Protein AF-0000000078786406 (afdb_homodimer)

Organism: NCBI:txid997887

Secondary structure (DSSP, 8-state):
-EEEETTTTEEEEEETTEEEEE-HHHHHHHHHHHHH--HHHHHHHTTTSSSS--EEEEPPGGGEEEEE-HHHHHHHHHHHHHHHHHHHHHHTT--GGGGGS--/-EEEETTTTEEEEEETTEEEEE-HHHHHHHHHHHHH--HHHHHHHTTTSSSS--EEEE--GGGEEEEE-HHHHHHHHHHHHHHHHHHHHHHTT--GGGGSS--

Nearest PDB structures (foldseek):
  8dys-assembly1_A  TM=6.331E-01  e=1.964E+00  Homo sapiens
  3wj9-assembly2_B  TM=6.730E-01  e=3.087E+00  Schizosaccharomyces pombe 972h-
  3wj9-assembly2_B  TM=6.731E-01  e=3.502E+00  Schizosaccharomyces pombe 972h-
  8dys-assembly1_A  TM=6.333E-01  e=3.283E+00  Homo sapiens
  3wj9-assembly1_A  TM=6.395E-01  e=9.857E+00  Schizosaccharomyces pombe 972h-

pLDDT: mean 79.13, std 21.22, range [23.31, 95.94]

Foldseek 3Di:
DWDADPVVQWIWDDDVQKIFIDHPVRVVVVVCVVVPDDLVVQCVVQVVPPDPDRDDDDDDPPTMDGHDDPVVVVVVVCVVVVVVVVVVVVVPVPPPPCVVDDD/DWDADPVVQWIWDDDDQKIFIDHPVRVVVVVCVVVPDDLVVQCVVQVVPPDPDRDDDDDDPPTMDGHDDPVVVVVVVCVVVVVVVVVVVVVPVPPPPCVVDDD

Sequence (206 aa):
MISYCDHCKVYHLEFGNLFFRFTEDGFLHFRNYVVGINGTEAARMNHGLMSNRKIFLRLSSENVYFCLTNAELQELKTLVLLQTDEEMLQDFGLTFLQDLSLNMISYCDHCKVYHLEFGNLFFRFTEDGFLHFRNYVVGINGTEAARMNHGLMSNRKIFLRLSSENVYFCLTNAELQELKTLVLLQTDEEMLQDFGLTFLQDLSLN

Radius of gyration: 19.84 Å; Cα contacts (8 Å, |Δi|>4): 251; chains: 2; bounding box: 43×61×50 Å

Solvent-accessible surface area (backbone atoms only — not comparable to full-atom values): 11394 Å² total; per-residue (Å²): 90,78,47,72,37,79,89,74,57,32,36,39,38,43,56,91,50,35,37,34,54,22,43,68,70,51,42,53,53,50,40,53,51,58,61,64,56,56,50,68,61,38,29,60,76,35,59,82,50,86,57,80,49,32,30,74,39,78,45,73,23,93,34,35,29,43,38,27,35,62,70,53,46,51,52,50,42,50,55,59,48,46,59,53,39,43,60,44,29,71,71,42,80,77,68,62,82,64,64,84,47,94,116,90,75,46,74,39,80,88,76,57,32,35,38,39,43,56,91,48,34,37,34,53,22,43,66,68,50,42,52,52,50,40,53,52,56,63,63,55,57,51,67,61,37,29,60,78,34,61,81,50,85,57,82,48,33,30,78,37,78,44,72,26,94,34,36,29,43,39,28,35,63,69,52,47,51,52,50,42,52,56,59,49,48,57,52,38,43,60,45,27,70,71,41,80,75,69,60,79,65,67,82,52,90,119

Structure (mmCIF, N/CA/C/O backbone):
data_AF-0000000078786406-model_v1
#
loop_
_entity.id
_entity.type
_entity.pdbx_description
1 polymer 'Uncharacterized protein'
#
loop_
_atom_site.group_PDB
_atom_site.id
_atom_site.type_symbol
_atom_site.label_atom_id
_atom_site.label_alt_id
_atom_site.label_comp_id
_atom_site.label_asym_id
_atom_site.label_entity_id
_atom_site.label_seq_id
_atom_site.pdbx_PDB_ins_code
_atom_site.Cartn_x
_atom_site.Cartn_y
_atom_site.Cartn_z
_atom_site.occupancy
_atom_site.B_iso_or_equiv
_atom_site.auth_seq_id
_atom_site.auth_comp_id
_atom_site.auth_asym_id
_atom_site.auth_atom_id
_atom_site.pdbx_PDB_model_num
ATOM 1 N N . MET A 1 1 ? 0.311 8.695 10.297 1 85 1 MET A N 1
ATOM 2 C CA . MET A 1 1 ? 0.755 10.055 10.578 1 85 1 MET A CA 1
ATOM 3 C C . MET A 1 1 ? 0.511 10.969 9.383 1 85 1 MET A C 1
ATOM 5 O O . MET A 1 1 ? 0.591 10.531 8.234 1 85 1 MET A O 1
ATOM 9 N N . ILE A 1 2 ? 0.136 12.195 9.672 1 88.25 2 ILE A N 1
ATOM 10 C CA . ILE A 1 2 ? -0.091 13.188 8.625 1 88.25 2 ILE A CA 1
ATOM 11 C C . ILE A 1 2 ? 0.724 14.445 8.914 1 88.25 2 ILE A C 1
ATOM 13 O O . ILE A 1 2 ? 0.825 14.875 10.062 1 88.25 2 ILE A O 1
ATOM 17 N N . SER A 1 3 ? 1.386 14.875 7.848 1 86.31 3 SER A N 1
ATOM 18 C CA . SER A 1 3 ? 2.092 16.141 7.98 1 86.31 3 SER A CA 1
ATOM 19 C C . SER A 1 3 ? 1.953 16.984 6.719 1 86.31 3 SER A C 1
ATOM 21 O O . SER A 1 3 ? 1.656 16.469 5.645 1 86.31 3 SER A O 1
ATOM 23 N N . TYR A 1 4 ? 2.049 18.328 6.902 1 87.69 4 TYR A N 1
ATOM 24 C CA . TYR A 1 4 ? 1.985 19.25 5.777 1 87.69 4 TYR A CA 1
ATOM 25 C C . TYR A 1 4 ? 3.299 20.016 5.625 1 87.69 4 TYR A C 1
ATOM 27 O O . TYR A 1 4 ? 3.865 20.5 6.609 1 87.69 4 TYR A O 1
ATOM 35 N N . CYS A 1 5 ? 3.793 19.969 4.43 1 88.81 5 CYS A N 1
ATOM 36 C CA . CYS A 1 5 ? 4.973 20.75 4.102 1 88.81 5 CYS A CA 1
ATOM 37 C C . CYS A 1 5 ? 4.578 22.109 3.516 1 88.81 5 CYS A C 1
ATOM 39 O O . CYS A 1 5 ? 4.141 22.188 2.365 1 88.81 5 CYS A O 1
ATOM 41 N N . ASP A 1 6 ? 4.816 23.125 4.316 1 86.56 6 ASP A N 1
ATOM 42 C CA . ASP A 1 6 ? 4.355 24.453 3.959 1 86.56 6 ASP A CA 1
ATOM 43 C C . ASP A 1 6 ? 5.113 24.984 2.744 1 86.56 6 ASP A C 1
ATOM 45 O O . ASP A 1 6 ? 4.539 25.688 1.907 1 86.56 6 ASP A O 1
ATOM 49 N N . HIS A 1 7 ? 6.316 24.703 2.705 1 88.5 7 HIS A N 1
ATOM 50 C CA . HIS A 1 7 ? 7.113 25.188 1.585 1 88.5 7 HIS A CA 1
ATOM 51 C C . HIS A 1 7 ? 6.848 24.359 0.323 1 88.5 7 HIS A C 1
ATOM 53 O O . HIS A 1 7 ? 6.773 24.922 -0.775 1 88.5 7 HIS A O 1
ATOM 59 N N . CYS A 1 8 ? 6.543 23.172 0.388 1 86.5 8 CYS A N 1
ATOM 60 C CA . CYS A 1 8 ? 6.297 22.266 -0.734 1 86.5 8 CYS A CA 1
ATOM 61 C C . CYS A 1 8 ? 4.82 22.266 -1.109 1 86.5 8 CYS A C 1
ATOM 63 O O . CYS A 1 8 ? 4.457 21.859 -2.217 1 86.5 8 CYS A O 1
ATOM 65 N N . LYS A 1 9 ? 3.961 22.719 -0.191 1 90.75 9 LYS A N 1
ATOM 66 C CA . LYS A 1 9 ? 2.512 22.719 -0.368 1 90.75 9 LYS A CA 1
ATOM 67 C C . LYS A 1 9 ? 1.991 21.312 -0.648 1 90.75 9 LYS A C 1
ATOM 69 O O . LYS A 1 9 ? 1.184 21.109 -1.559 1 90.75 9 LYS A O 1
ATOM 74 N N . VAL A 1 10 ? 2.559 20.312 0.134 1 90.12 10 VAL A N 1
ATOM 75 C CA . VAL A 1 10 ? 2.197 18.922 -0.042 1 90.12 10 VAL A CA 1
ATOM 76 C C . VAL A 1 10 ? 1.851 18.297 1.311 1 90.12 10 VAL A C 1
ATOM 78 O O . VAL A 1 10 ? 2.514 18.578 2.314 1 90.12 10 VAL A O 1
ATOM 81 N N . TYR A 1 11 ? 0.784 17.484 1.323 1 89.88 11 TYR A N 1
ATOM 82 C CA . TYR A 1 11 ? 0.46 16.625 2.465 1 89.88 11 TYR A CA 1
ATOM 83 C C . TYR A 1 11 ? 1.188 15.297 2.375 1 89.88 11 TYR A C 1
ATOM 85 O O . TYR A 1 11 ? 1.22 14.664 1.313 1 89.88 11 TYR A O 1
ATOM 93 N N . HIS A 1 12 ? 1.808 14.953 3.508 1 88.81 12 HIS A N 1
ATOM 94 C CA . HIS A 1 12 ? 2.404 13.625 3.654 1 88.81 12 HIS A CA 1
ATOM 95 C C . HIS A 1 12 ? 1.564 12.742 4.57 1 88.81 12 HIS A C 1
ATOM 97 O O . HIS A 1 12 ? 1.3 13.102 5.719 1 88.81 12 HIS A O 1
ATOM 103 N N . LEU A 1 13 ? 1.07 11.719 4.059 1 90.62 13 LEU A N 1
ATOM 104 C CA . LEU A 1 13 ? 0.303 10.758 4.844 1 90.62 13 LEU A CA 1
ATOM 105 C C . LEU A 1 13 ? 1.018 9.406 4.898 1 90.62 13 LEU A C 1
ATOM 107 O O . LEU A 1 13 ? 1.365 8.844 3.861 1 90.62 13 LEU A O 1
ATOM 111 N N . GLU A 1 14 ? 1.295 8.945 6.094 1 89.56 14 GLU A N 1
ATOM 112 C CA . GLU A 1 14 ? 1.873 7.625 6.309 1 89.56 14 GLU A CA 1
ATOM 113 C C . GLU A 1 14 ? 0.887 6.699 7.02 1 89.56 14 GLU A C 1
ATOM 115 O O . GLU A 1 14 ? 0.341 7.051 8.062 1 89.56 14 GLU A O 1
ATOM 120 N N . PHE A 1 15 ? 0.604 5.609 6.391 1 91.31 15 PHE A N 1
ATOM 121 C CA . PHE A 1 15 ? -0.286 4.613 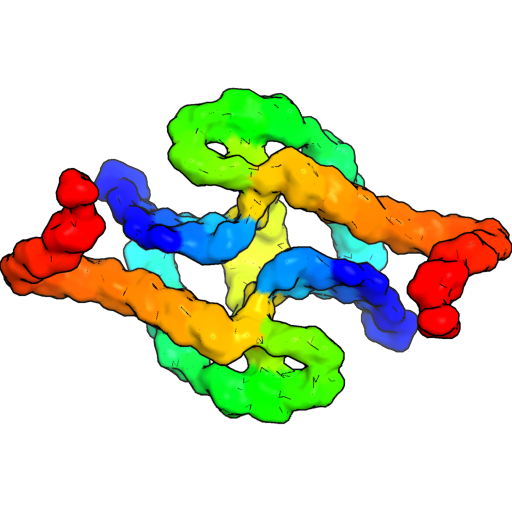6.977 1 91.31 15 PHE A CA 1
ATOM 122 C C . PHE A 1 15 ? 0.185 3.203 6.641 1 91.31 15 PHE A C 1
ATOM 124 O O . PHE A 1 15 ? 0.16 2.793 5.477 1 91.31 15 PHE A O 1
ATOM 131 N N . GLY A 1 16 ? 0.622 2.465 7.637 1 88.94 16 GLY A N 1
ATOM 132 C CA . GLY A 1 16 ? 1.243 1.179 7.367 1 88.94 16 GLY A CA 1
ATOM 133 C C . GLY A 1 16 ? 2.494 1.286 6.516 1 88.94 16 GLY A C 1
ATOM 134 O O . GLY A 1 16 ? 3.408 2.047 6.836 1 88.94 16 GLY A O 1
ATOM 135 N N . ASN A 1 17 ? 2.539 0.54 5.441 1 90.06 17 ASN A N 1
ATOM 136 C CA . ASN A 1 17 ? 3.693 0.586 4.551 1 90.06 17 ASN A CA 1
ATOM 137 C C . ASN A 1 17 ? 3.451 1.515 3.365 1 90.06 17 ASN A C 1
ATOM 139 O O . ASN A 1 17 ? 4.18 1.464 2.371 1 90.06 17 ASN A O 1
ATOM 143 N N . LEU A 1 18 ? 2.486 2.338 3.576 1 90.94 18 LEU A N 1
ATOM 144 C CA . LEU A 1 18 ? 2.158 3.238 2.475 1 90.94 18 LEU A CA 1
ATOM 145 C C . LEU A 1 18 ? 2.479 4.684 2.842 1 90.94 18 LEU A C 1
ATOM 147 O O . LEU A 1 18 ? 2.217 5.113 3.967 1 90.94 18 LEU A O 1
ATOM 151 N N . PHE A 1 19 ? 3.098 5.332 1.907 1 90.94 19 PHE A N 1
ATOM 152 C CA . PHE A 1 19 ? 3.398 6.758 1.996 1 90.94 19 PHE A CA 1
ATOM 153 C C . PHE A 1 19 ? 2.766 7.516 0.836 1 90.94 19 PHE A C 1
ATOM 155 O O . PHE A 1 19 ? 2.996 7.188 -0.329 1 90.94 19 PHE A O 1
ATOM 162 N N . PHE A 1 20 ? 1.9 8.5 1.207 1 90.44 20 PHE A N 1
ATOM 163 C CA . PHE A 1 20 ? 1.19 9.289 0.205 1 90.44 20 PHE A CA 1
ATOM 164 C C . PHE A 1 20 ? 1.676 10.734 0.207 1 90.44 20 PHE A C 1
ATOM 166 O O . PHE A 1 20 ? 1.905 11.312 1.269 1 90.44 20 PHE A O 1
ATOM 173 N N . ARG A 1 21 ? 1.772 11.242 -0.96 1 90.5 21 ARG A N 1
ATOM 174 C CA . ARG A 1 21 ? 1.975 12.672 -1.165 1 90.5 21 ARG A CA 1
ATOM 175 C C . ARG A 1 21 ? 0.818 13.281 -1.95 1 90.5 21 ARG A C 1
ATOM 177 O O . ARG A 1 21 ? 0.52 12.844 -3.064 1 90.5 21 ARG A O 1
ATOM 184 N N . PHE A 1 22 ? 0.213 14.273 -1.308 1 90.5 22 PHE A N 1
ATOM 185 C CA . PHE A 1 22 ? -0.948 14.898 -1.933 1 90.5 22 PHE A CA 1
ATOM 186 C C . PHE A 1 22 ? -0.768 16.406 -2.031 1 90.5 22 PHE A C 1
ATOM 188 O O . PHE A 1 22 ? -0.233 17.031 -1.115 1 90.5 22 PHE A O 1
ATOM 195 N N . THR A 1 23 ? -1.28 16.844 -3.105 1 90.69 23 THR A N 1
ATOM 196 C CA . THR A 1 23 ? -1.657 18.25 -3.043 1 90.69 23 THR A CA 1
ATOM 197 C C . THR A 1 23 ? -2.828 18.453 -2.084 1 90.69 23 THR A C 1
ATOM 199 O O . THR A 1 23 ? -3.43 17.484 -1.615 1 90.69 23 THR A O 1
ATOM 202 N N . GLU A 1 24 ? -3.055 19.734 -1.811 1 88.81 24 GLU A N 1
ATOM 203 C CA . GLU A 1 24 ? -4.184 20.031 -0.93 1 88.81 24 GLU A CA 1
ATOM 204 C C . GLU A 1 24 ? -5.484 19.469 -1.494 1 88.81 24 GLU A C 1
ATOM 206 O O . GLU A 1 24 ? -6.242 18.797 -0.78 1 88.81 24 GLU A O 1
ATOM 211 N N . ASP A 1 25 ? -5.68 19.703 -2.791 1 91.25 25 ASP A N 1
ATOM 212 C CA . ASP A 1 25 ? -6.883 19.188 -3.447 1 91.25 25 ASP A CA 1
ATOM 213 C C . ASP A 1 25 ? -6.91 17.672 -3.445 1 91.25 25 ASP A C 1
ATOM 215 O O . ASP A 1 25 ? -7.953 17.062 -3.189 1 91.25 25 ASP A O 1
ATOM 219 N N . GLY A 1 26 ? -5.805 17.078 -3.67 1 89.38 26 GLY A N 1
ATOM 220 C CA . GLY A 1 26 ? -5.707 15.617 -3.674 1 89.38 26 GLY A CA 1
ATOM 221 C C . GLY A 1 26 ? -6.031 15 -2.33 1 89.38 26 GLY A C 1
ATOM 222 O O . GLY A 1 26 ? -6.734 13.984 -2.262 1 89.38 26 GLY A O 1
ATOM 223 N N . PHE A 1 27 ? -5.551 15.688 -1.349 1 90.81 27 PHE A N 1
ATOM 224 C CA . PHE A 1 27 ? -5.793 15.188 -0.001 1 90.81 27 PHE A CA 1
ATOM 225 C C . PHE A 1 27 ? -7.277 15.258 0.343 1 90.81 27 PHE A C 1
ATOM 227 O O . PHE A 1 27 ? -7.836 14.312 0.898 1 90.81 27 PHE A O 1
ATOM 234 N N . LEU A 1 28 ? -7.848 16.328 0.014 1 91.06 28 LEU A N 1
ATOM 235 C CA . LEU A 1 28 ? -9.273 16.5 0.294 1 91.06 28 LEU A CA 1
ATOM 236 C C . LEU A 1 28 ? -10.102 15.445 -0.425 1 91.06 28 LEU A C 1
ATOM 238 O O . LEU A 1 28 ? -11.039 14.891 0.151 1 91.06 28 LEU A O 1
ATOM 242 N N . HIS A 1 29 ? -9.734 15.148 -1.642 1 91.81 29 HIS A N 1
ATOM 243 C CA . HIS A 1 29 ? -10.422 14.109 -2.398 1 91.81 29 HIS A CA 1
ATOM 244 C C . HIS A 1 29 ? -10.234 12.742 -1.75 1 91.81 29 HIS A C 1
ATOM 246 O O . HIS A 1 29 ? -11.188 11.977 -1.613 1 91.81 29 HIS A O 1
ATOM 252 N N . PHE A 1 30 ? -9.023 12.461 -1.401 1 90.94 30 PHE A N 1
ATOM 253 C CA . PHE A 1 30 ? -8.719 11.188 -0.753 1 90.94 30 PHE A CA 1
ATOM 254 C C . PHE A 1 30 ? -9.477 11.062 0.564 1 90.94 30 PHE A C 1
ATOM 256 O O . PHE A 1 30 ? -10.055 10.016 0.856 1 90.94 30 PHE A O 1
ATOM 263 N N . ARG A 1 31 ? -9.438 12.18 1.328 1 91.38 31 ARG A N 1
ATOM 264 C CA . ARG A 1 31 ? -10.141 12.203 2.605 1 91.38 31 ARG A CA 1
ATOM 265 C C . ARG A 1 31 ? -11.625 11.914 2.416 1 91.38 31 ARG A C 1
ATOM 267 O O . ARG A 1 31 ? -12.18 11.039 3.088 1 91.38 31 ARG A O 1
ATOM 274 N N . ASN A 1 32 ? -12.266 12.555 1.526 1 93.56 32 ASN A N 1
ATOM 275 C CA . ASN A 1 32 ? -13.695 12.359 1.273 1 93.56 32 ASN A CA 1
ATOM 276 C C . ASN A 1 32 ? -13.984 10.93 0.808 1 93.56 32 ASN A C 1
ATOM 278 O O . ASN A 1 32 ? -15 10.344 1.188 1 93.56 32 ASN A O 1
ATOM 282 N N . TYR A 1 33 ? -13.125 10.477 0.011 1 93.06 33 TYR A N 1
ATOM 283 C CA . TYR A 1 33 ? -13.258 9.102 -0.477 1 93.06 33 TYR A CA 1
ATOM 284 C C . TYR A 1 33 ? -13.211 8.109 0.675 1 93.06 33 TYR A C 1
ATOM 286 O O . TYR A 1 33 ? -14.117 7.285 0.827 1 93.06 33 TYR A O 1
ATOM 294 N N . VAL A 1 34 ? -12.227 8.227 1.519 1 93.5 34 VAL A N 1
ATOM 295 C CA . VAL A 1 34 ? -12.008 7.297 2.621 1 93.5 34 VAL A CA 1
ATOM 296 C C . VAL A 1 34 ? -13.172 7.383 3.611 1 93.5 34 VAL A C 1
ATOM 298 O O . VAL A 1 34 ? -13.711 6.359 4.035 1 93.5 34 VAL A O 1
ATOM 301 N N . VAL A 1 35 ? -13.523 8.609 3.898 1 93.88 35 VAL A N 1
ATOM 302 C CA . VAL A 1 35 ? -14.562 8.836 4.895 1 93.88 35 VAL A CA 1
ATOM 303 C C . VAL A 1 35 ? -15.898 8.312 4.379 1 93.88 35 VAL A C 1
ATOM 305 O O . VAL A 1 35 ? -16.719 7.812 5.152 1 93.88 35 VAL A O 1
ATOM 308 N N . GLY A 1 36 ? -16.047 8.273 3.115 1 95.06 36 GLY A N 1
ATOM 309 C CA . GLY A 1 36 ? -17.297 7.852 2.496 1 95.06 36 GLY A CA 1
ATOM 310 C C . GLY A 1 36 ? -17.422 6.344 2.393 1 95.06 36 GLY A C 1
ATOM 311 O O . GLY A 1 36 ? -18.5 5.832 2.082 1 95.06 36 GLY A O 1
ATOM 312 N N . ILE A 1 37 ? -16.453 5.645 2.639 1 93.88 37 ILE A N 1
ATOM 313 C CA . ILE A 1 37 ? -16.484 4.195 2.5 1 93.88 37 ILE A CA 1
ATOM 314 C C . ILE A 1 37 ? -17.297 3.586 3.639 1 93.88 37 ILE A C 1
ATOM 316 O O . ILE A 1 37 ? -17.109 3.934 4.805 1 93.88 37 ILE A O 1
ATOM 320 N N . ASN A 1 38 ? -18.203 2.725 3.266 1 95.56 38 ASN A N 1
ATOM 321 C CA . ASN A 1 38 ? -18.906 1.877 4.227 1 95.56 38 ASN A CA 1
ATOM 322 C C . ASN A 1 38 ? -18.188 0.543 4.422 1 95.56 38 ASN A C 1
ATOM 324 O O . ASN A 1 38 ? -18.375 -0.388 3.637 1 95.56 38 ASN A O 1
ATOM 328 N N . GLY A 1 39 ? -17.406 0.476 5.465 1 94.38 39 GLY A N 1
ATOM 329 C CA . GLY A 1 39 ? -16.578 -0.688 5.711 1 94.38 39 GLY A CA 1
ATOM 330 C C . GLY A 1 39 ? -17.375 -1.964 5.91 1 94.38 39 GLY A C 1
ATOM 331 O O . GLY A 1 39 ? -16.984 -3.025 5.414 1 94.38 39 GLY A O 1
ATOM 332 N N . THR A 1 40 ? -18.469 -1.881 6.617 1 93.56 40 THR A N 1
ATOM 333 C CA . THR A 1 40 ? -19.297 -3.043 6.887 1 93.56 40 THR A CA 1
ATOM 334 C C . THR A 1 40 ? -19.906 -3.59 5.594 1 93.56 40 THR A C 1
ATOM 336 O O . THR A 1 40 ? -19.891 -4.801 5.359 1 93.56 40 THR A O 1
ATOM 339 N N . GLU A 1 41 ? -20.391 -2.699 4.789 1 94.44 41 GLU A N 1
ATOM 340 C CA . GLU A 1 41 ? -20.953 -3.102 3.5 1 94.44 41 GLU A CA 1
ATOM 341 C C . GLU A 1 41 ? -19.875 -3.719 2.605 1 94.44 41 GLU A C 1
ATOM 343 O O . GLU A 1 41 ? -20.125 -4.738 1.957 1 94.44 41 GLU A O 1
ATOM 348 N N . ALA A 1 42 ? -18.75 -3.076 2.543 1 92.25 42 ALA A N 1
ATOM 349 C CA . ALA A 1 42 ? -17.641 -3.596 1.747 1 92.25 42 ALA A CA 1
ATOM 350 C C . ALA A 1 42 ? -17.234 -4.992 2.213 1 92.25 42 ALA A C 1
ATOM 352 O O . ALA A 1 42 ? -17.031 -5.891 1.395 1 92.25 42 ALA A O 1
ATOM 353 N N . ALA A 1 43 ? -17.109 -5.172 3.518 1 92.12 43 ALA A N 1
ATOM 354 C CA . ALA A 1 43 ? -16.719 -6.461 4.094 1 92.12 43 ALA A CA 1
ATOM 355 C C . ALA A 1 43 ? -17.766 -7.531 3.783 1 92.12 43 ALA A C 1
ATOM 357 O O . ALA A 1 43 ? -17.406 -8.688 3.539 1 92.12 43 ALA A O 1
ATOM 358 N N . ARG A 1 44 ? -18.984 -7.172 3.812 1 91.38 44 ARG A N 1
ATOM 359 C CA . ARG A 1 44 ? -20.062 -8.102 3.5 1 91.38 44 ARG A CA 1
ATOM 360 C C . ARG A 1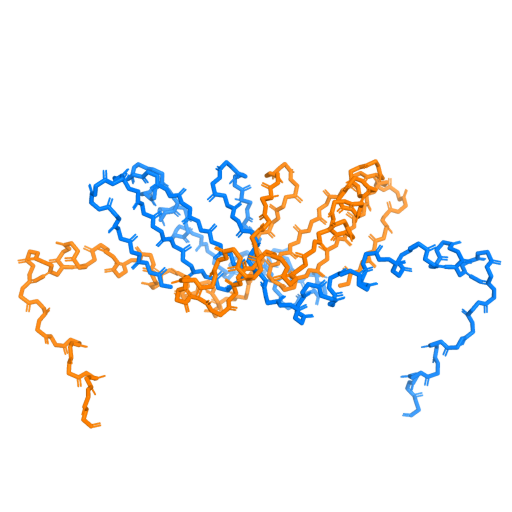 44 ? -19.984 -8.562 2.047 1 91.38 44 ARG A C 1
ATOM 362 O O . ARG A 1 44 ? -20.141 -9.75 1.758 1 91.38 44 ARG A O 1
ATOM 369 N N . MET A 1 45 ? -19.719 -7.613 1.135 1 90.81 45 MET A N 1
ATOM 370 C CA . MET A 1 45 ? -19.625 -7.91 -0.292 1 90.81 45 MET A CA 1
ATOM 371 C C . MET A 1 45 ? -18.453 -8.844 -0.583 1 90.81 45 MET A C 1
ATOM 373 O O . MET A 1 45 ? -18.531 -9.68 -1.481 1 90.81 45 MET A O 1
ATOM 377 N N . ASN A 1 46 ? -17.484 -8.742 0.268 1 89.69 46 ASN A N 1
ATOM 378 C CA . ASN A 1 46 ? -16.266 -9.523 0.035 1 89.69 46 ASN A CA 1
ATOM 379 C C . ASN A 1 46 ? -16.109 -10.648 1.054 1 89.69 46 ASN A C 1
ATOM 381 O O . ASN A 1 46 ? -15.008 -11.133 1.295 1 89.69 46 ASN A O 1
ATOM 385 N N . HIS A 1 47 ? -17.203 -11 1.699 1 87.19 47 HIS A N 1
ATOM 386 C CA . HIS A 1 47 ? -17.188 -11.984 2.775 1 87.19 47 HIS A CA 1
ATOM 387 C C . HIS A 1 47 ? -16.641 -13.32 2.301 1 87.19 47 HIS A C 1
ATOM 389 O O . HIS A 1 47 ? -16.047 -14.07 3.086 1 87.19 47 HIS A O 1
ATOM 395 N N . GLY A 1 48 ? -16.625 -13.555 1.046 1 84.31 48 GLY A N 1
ATOM 396 C CA . GLY A 1 48 ? -16.172 -14.82 0.492 1 84.31 48 GLY A CA 1
ATOM 397 C C . GLY A 1 48 ? -14.672 -14.875 0.267 1 84.31 48 GLY A C 1
ATOM 398 O O . GLY A 1 48 ? -14.109 -15.953 0.047 1 84.31 48 GLY A O 1
ATOM 399 N N . LEU A 1 49 ? -14.102 -13.766 0.3 1 81.75 49 LEU A N 1
ATOM 400 C CA . LEU A 1 49 ? -12.648 -13.75 0.124 1 81.75 49 LEU A CA 1
ATOM 401 C C . LEU A 1 49 ? -11.945 -14.305 1.358 1 81.75 49 LEU A C 1
ATOM 403 O O . LEU A 1 49 ? -12.43 -14.133 2.48 1 81.75 49 LEU A O 1
ATOM 407 N N . MET A 1 50 ? -10.859 -15.008 1.195 1 79.5 50 MET A N 1
ATOM 408 C CA . MET A 1 50 ? -10.109 -15.648 2.273 1 79.5 50 MET A CA 1
ATOM 409 C C . MET A 1 50 ? -9.352 -14.609 3.098 1 79.5 50 MET A C 1
ATOM 411 O O . MET A 1 50 ? -9.117 -14.812 4.289 1 79.5 50 MET A O 1
ATOM 415 N N . SER A 1 51 ? -9.008 -13.578 2.592 1 84.19 51 SER A N 1
ATOM 416 C CA . SER A 1 51 ? -8.227 -12.547 3.268 1 84.19 51 SER A CA 1
ATOM 417 C C . SER A 1 51 ? -9.008 -11.93 4.422 1 84.19 51 SER A C 1
ATOM 419 O O . SER A 1 51 ? -10.227 -11.766 4.336 1 84.19 51 SER A O 1
ATOM 421 N N . ASN A 1 52 ? -8.266 -11.68 5.496 1 87.44 52 ASN A N 1
ATOM 422 C CA . ASN A 1 52 ? -8.867 -10.945 6.605 1 87.44 52 ASN A CA 1
ATOM 423 C C . ASN A 1 52 ? -9.188 -9.508 6.215 1 87.44 52 ASN A C 1
ATOM 425 O O . ASN A 1 52 ? -10.109 -8.898 6.766 1 87.44 52 ASN A O 1
ATOM 429 N N . ARG A 1 53 ? -8.461 -9 5.363 1 90.25 53 ARG A N 1
ATOM 430 C CA . ARG A 1 53 ? -8.742 -7.668 4.84 1 90.25 53 ARG A CA 1
ATOM 431 C C . ARG A 1 53 ? -9.766 -7.73 3.713 1 90.25 53 ARG A C 1
ATOM 433 O O . ARG A 1 53 ? -9.5 -8.312 2.656 1 90.25 53 ARG A O 1
ATOM 440 N N . LYS A 1 54 ? -10.953 -7.051 4.02 1 92.75 54 LYS A N 1
ATOM 441 C CA . LYS A 1 54 ? -12.094 -7.215 3.119 1 92.75 54 LYS A CA 1
ATOM 442 C C . LYS A 1 54 ? -12.453 -5.895 2.445 1 92.75 54 LYS A C 1
ATOM 444 O O . LYS A 1 54 ? -13.344 -5.848 1.593 1 92.75 54 LYS A O 1
ATOM 449 N N . ILE A 1 55 ? -11.859 -4.84 2.836 1 94.12 55 ILE A N 1
ATOM 450 C CA . ILE A 1 55 ? -12.078 -3.533 2.225 1 94.12 55 ILE A CA 1
ATOM 451 C C . ILE A 1 55 ? -10.945 -3.223 1.25 1 94.12 55 ILE A C 1
ATOM 453 O O . ILE A 1 55 ? -9.773 -3.211 1.636 1 94.12 55 ILE A O 1
ATOM 457 N N . PHE A 1 56 ? -11.312 -2.986 0.041 1 91.25 56 PHE A N 1
ATOM 458 C CA . PHE A 1 56 ? -10.328 -2.744 -1.005 1 91.25 56 PHE A CA 1
ATOM 459 C C . PHE A 1 56 ? -10.445 -1.323 -1.541 1 91.25 56 PHE A C 1
ATOM 461 O O . PHE A 1 56 ? -11.516 -0.908 -1.989 1 91.25 56 PHE A O 1
ATOM 468 N N . LEU A 1 57 ? -9.359 -0.62 -1.41 1 90.44 57 LEU A N 1
ATOM 469 C CA . LEU A 1 57 ? -9.297 0.72 -1.984 1 90.44 57 LEU A CA 1
ATOM 470 C C . LEU A 1 57 ? -8.344 0.757 -3.17 1 90.44 57 LEU A C 1
ATOM 472 O O . LEU A 1 57 ? -7.203 0.294 -3.068 1 90.44 57 LEU A O 1
ATOM 476 N N . ARG A 1 58 ? -8.875 1.301 -4.203 1 86.12 58 ARG A N 1
ATOM 477 C CA . ARG A 1 58 ? -8.008 1.493 -5.359 1 86.12 58 ARG A CA 1
ATOM 478 C C . ARG A 1 58 ? -7.133 2.729 -5.184 1 86.12 58 ARG A C 1
ATOM 480 O O . ARG A 1 58 ? -7.633 3.814 -4.879 1 86.12 58 ARG A O 1
ATOM 487 N N . LEU A 1 59 ? -5.832 2.477 -5.258 1 77.06 59 LEU A N 1
ATOM 488 C CA . LEU A 1 59 ? -4.922 3.604 -5.109 1 77.06 59 LEU A CA 1
ATOM 489 C C . LEU A 1 59 ? -4.516 4.16 -6.473 1 77.06 59 LEU A C 1
ATOM 491 O O . LEU A 1 59 ? -4.297 3.398 -7.418 1 77.06 59 LEU A O 1
ATOM 495 N N . SER A 1 60 ? -4.816 5.426 -6.617 1 69.56 60 SER A N 1
ATOM 496 C CA . SER A 1 60 ? -4.262 6.059 -7.812 1 69.56 60 SER A CA 1
ATOM 497 C C . SER A 1 60 ? -2.764 6.297 -7.668 1 69.56 60 SER A C 1
ATOM 499 O O . SER A 1 60 ? -2.291 6.703 -6.605 1 69.56 60 SER A O 1
ATOM 501 N N . SER A 1 61 ? -1.911 5.719 -8.422 1 62.44 61 SER A N 1
ATOM 502 C CA . SER A 1 61 ? -0.468 5.516 -8.352 1 62.44 61 SER A CA 1
ATOM 503 C C . SER A 1 61 ? 0.276 6.844 -8.281 1 62.44 61 SER A C 1
ATOM 505 O O . SER A 1 61 ? 1.379 6.914 -7.734 1 62.44 61 SER A O 1
ATOM 507 N N . GLU A 1 62 ? -0.225 7.957 -8.734 1 68.31 62 GLU A N 1
ATOM 508 C CA . GLU A 1 62 ? 0.656 9.094 -8.984 1 68.31 62 GLU A CA 1
ATOM 509 C C . GLU A 1 62 ? 1.22 9.648 -7.676 1 68.31 62 GLU A C 1
ATOM 511 O O . GLU A 1 62 ? 2.26 10.312 -7.676 1 68.31 62 GLU A O 1
ATOM 516 N N . ASN A 1 63 ? 0.931 9.07 -6.609 1 76.06 63 ASN A N 1
ATOM 517 C CA . ASN A 1 63 ? 1.438 9.75 -5.422 1 76.06 63 ASN A CA 1
ATOM 518 C C . ASN A 1 63 ? 1.515 8.805 -4.223 1 76.06 63 ASN A C 1
ATOM 520 O O . ASN A 1 63 ? 1.37 9.234 -3.078 1 76.06 63 ASN A O 1
ATOM 524 N N . VAL A 1 64 ? 1.778 7.535 -4.609 1 87.12 64 VAL A N 1
ATOM 525 C CA . VAL A 1 64 ? 1.792 6.559 -3.529 1 87.12 64 VAL A CA 1
ATOM 526 C C . VAL A 1 64 ? 3.119 5.801 -3.531 1 87.12 64 VAL A C 1
ATOM 528 O O . VAL A 1 64 ? 3.594 5.375 -4.586 1 87.12 64 VAL A O 1
ATOM 531 N N . TYR A 1 65 ? 3.715 5.672 -2.395 1 89.06 65 TYR A N 1
ATOM 532 C CA . TYR A 1 65 ? 4.945 4.91 -2.205 1 89.06 65 TYR A CA 1
ATOM 533 C C . TYR A 1 65 ? 4.719 3.746 -1.246 1 89.06 65 TYR A C 1
ATOM 535 O O . TYR A 1 65 ? 3.992 3.877 -0.259 1 89.06 65 TYR A O 1
ATOM 543 N N . PHE A 1 66 ? 5.34 2.684 -1.664 1 91.62 66 PHE A N 1
ATOM 544 C CA . PHE A 1 66 ? 5.441 1.509 -0.808 1 91.62 66 PHE A CA 1
ATOM 545 C C . PHE A 1 66 ? 6.742 1.532 -0.012 1 91.62 66 PHE A C 1
ATOM 547 O O . PHE A 1 66 ? 7.832 1.462 -0.588 1 91.62 66 PHE A O 1
ATOM 554 N N . CYS A 1 67 ? 6.672 1.698 1.293 1 93.38 67 CYS A N 1
ATOM 555 C CA . CYS A 1 67 ? 7.84 1.881 2.148 1 93.38 67 CYS A CA 1
ATOM 556 C C . CYS A 1 67 ? 8.133 0.616 2.945 1 93.38 67 CYS A C 1
ATOM 558 O O . CYS A 1 67 ? 7.234 0.042 3.562 1 93.38 67 CYS A O 1
ATOM 560 N N . LEU A 1 68 ? 9.422 0.242 2.93 1 94.88 68 LEU A N 1
ATOM 561 C CA . LEU A 1 68 ? 9.812 -1.024 3.543 1 94.88 68 LEU A CA 1
ATOM 562 C C . LEU A 1 68 ? 11.07 -0.86 4.383 1 94.88 68 LEU A C 1
ATOM 564 O O . LEU A 1 68 ? 11.922 -0.023 4.07 1 94.88 68 LEU A O 1
ATOM 568 N N . THR A 1 69 ? 11.102 -1.63 5.438 1 93.88 69 THR A N 1
ATOM 569 C CA . THR A 1 69 ? 12.391 -1.885 6.07 1 93.88 69 THR A CA 1
ATOM 570 C C . THR A 1 69 ? 13.211 -2.867 5.242 1 93.88 69 THR A C 1
ATOM 572 O O . THR A 1 69 ? 12.695 -3.484 4.309 1 93.88 69 THR A O 1
ATOM 575 N N . ASN A 1 70 ? 14.453 -3.045 5.551 1 94.56 70 ASN A N 1
ATOM 576 C CA . ASN A 1 70 ? 15.281 -4.047 4.887 1 94.56 70 ASN A CA 1
ATOM 577 C C . ASN A 1 70 ? 14.727 -5.453 5.078 1 94.56 70 ASN A C 1
ATOM 579 O O . ASN A 1 70 ? 14.75 -6.266 4.152 1 94.56 70 ASN A O 1
ATOM 583 N N . ALA A 1 71 ? 14.328 -5.711 6.277 1 94.69 71 ALA A N 1
ATOM 584 C CA . ALA A 1 71 ? 13.758 -7.023 6.559 1 94.69 71 ALA A CA 1
ATOM 585 C C . ALA A 1 71 ? 12.523 -7.285 5.695 1 94.69 71 ALA A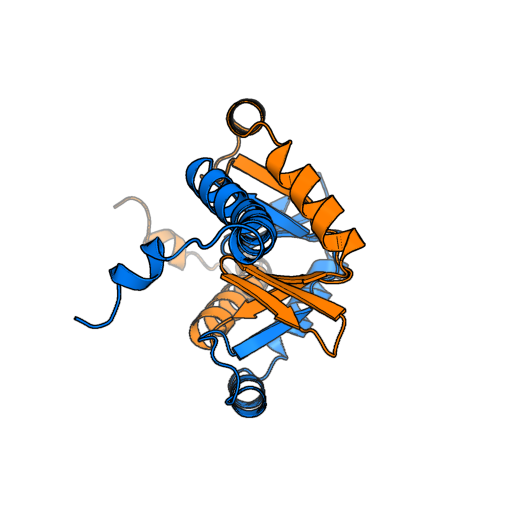 C 1
ATOM 587 O O . ALA A 1 71 ? 12.383 -8.367 5.121 1 94.69 71 ALA A O 1
ATOM 588 N N . GLU A 1 72 ? 11.664 -6.336 5.582 1 93.88 72 GLU A N 1
ATOM 589 C CA . GLU A 1 72 ? 10.453 -6.453 4.77 1 93.88 72 GLU A CA 1
ATOM 590 C C . GLU A 1 72 ? 10.797 -6.602 3.291 1 93.88 72 GLU A C 1
ATOM 592 O O . GLU A 1 72 ? 10.141 -7.348 2.566 1 93.88 72 GLU A O 1
ATOM 597 N N . LEU A 1 73 ? 11.758 -5.852 2.852 1 95.94 73 LEU A N 1
ATOM 598 C CA . LEU A 1 73 ? 12.203 -5.98 1.467 1 95.94 73 LEU A CA 1
ATOM 599 C C . LEU A 1 73 ? 12.656 -7.41 1.172 1 95.94 73 LEU A C 1
ATOM 601 O O . LEU A 1 73 ? 12.305 -7.973 0.131 1 95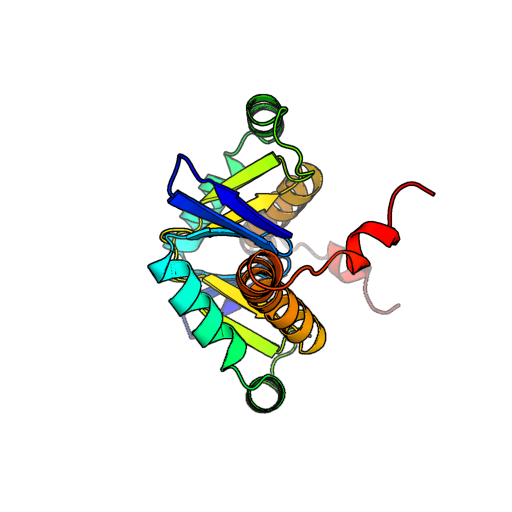.94 73 LEU A O 1
ATOM 605 N N . GLN A 1 74 ? 13.406 -7.977 2.113 1 95.12 74 GLN A N 1
ATOM 606 C CA . GLN A 1 74 ? 13.867 -9.352 1.93 1 95.12 74 GLN A CA 1
ATOM 607 C C . GLN A 1 74 ? 12.695 -10.32 1.883 1 95.12 74 GLN A C 1
ATOM 609 O O . GLN A 1 74 ? 12.695 -11.266 1.091 1 95.12 74 GLN A O 1
ATOM 614 N N . GLU A 1 75 ? 11.727 -10.102 2.727 1 93.56 75 GLU A N 1
ATOM 615 C CA . GLU A 1 75 ? 10.516 -10.922 2.699 1 93.56 75 GLU A CA 1
ATOM 616 C C . GLU A 1 75 ? 9.812 -10.82 1.352 1 93.56 75 GLU A C 1
ATOM 618 O O . GLU A 1 75 ? 9.375 -11.828 0.795 1 93.56 75 GLU A O 1
ATOM 623 N N . LEU A 1 76 ? 9.711 -9.641 0.8 1 93.38 76 LEU A N 1
ATOM 624 C CA . LEU A 1 76 ? 9.07 -9.414 -0.491 1 93.38 76 LEU A CA 1
ATOM 625 C C . LEU A 1 76 ? 9.852 -10.094 -1.612 1 93.38 76 LEU A C 1
ATOM 627 O O . LEU A 1 76 ? 9.258 -10.734 -2.488 1 93.38 76 LEU A O 1
ATOM 631 N N . LYS A 1 77 ? 11.188 -9.945 -1.596 1 93.25 77 LYS A N 1
ATOM 632 C CA . LYS A 1 77 ? 12.039 -10.609 -2.582 1 93.25 77 LYS A CA 1
ATOM 633 C C . LYS A 1 77 ? 11.828 -12.117 -2.574 1 93.25 77 LYS A C 1
ATOM 635 O O . LYS A 1 77 ? 11.688 -12.734 -3.631 1 93.25 77 LYS A O 1
ATOM 640 N N . THR A 1 78 ? 11.781 -12.656 -1.373 1 92.5 78 THR A N 1
ATOM 641 C CA . THR A 1 78 ? 11.562 -14.094 -1.236 1 92.5 78 THR A CA 1
ATOM 642 C C . THR A 1 78 ? 10.211 -14.5 -1.819 1 92.5 78 THR A C 1
ATOM 644 O O . THR A 1 78 ? 10.109 -15.492 -2.539 1 92.5 78 THR A O 1
ATOM 647 N N . LEU A 1 79 ? 9.227 -13.742 -1.558 1 91.38 79 LEU A N 1
ATOM 648 C CA . LEU A 1 79 ? 7.867 -14.031 -2.016 1 91.38 79 LEU A CA 1
ATOM 649 C C . LEU A 1 79 ? 7.797 -14.023 -3.539 1 91.38 79 LEU A C 1
ATOM 651 O O . LEU A 1 79 ? 7.238 -14.938 -4.145 1 91.38 79 LEU A O 1
ATOM 655 N N . VAL A 1 80 ? 8.391 -13.047 -4.172 1 90.81 80 VAL A N 1
ATOM 656 C CA . VAL A 1 80 ? 8.234 -12.883 -5.613 1 90.81 80 VAL A CA 1
ATOM 657 C C . VAL A 1 80 ? 9.133 -13.875 -6.348 1 90.81 80 VAL A C 1
ATOM 659 O O . VAL A 1 80 ? 8.922 -14.148 -7.535 1 90.81 80 VAL A O 1
ATOM 662 N N . LEU A 1 81 ? 10.125 -14.336 -5.676 1 90.12 81 LEU A N 1
ATOM 663 C CA . LEU A 1 81 ? 11.039 -15.297 -6.285 1 90.12 81 LEU A CA 1
ATOM 664 C C . LEU A 1 81 ? 10.5 -16.719 -6.141 1 90.12 81 LEU A C 1
ATOM 666 O O . LEU A 1 81 ? 10.867 -17.609 -6.906 1 90.12 81 LEU A O 1
ATOM 670 N N . LEU A 1 82 ? 9.758 -16.969 -5.066 1 78.31 82 LEU A N 1
ATOM 671 C CA . LEU A 1 82 ? 9.195 -18.297 -4.828 1 78.31 82 LEU A CA 1
ATOM 672 C C . LEU A 1 82 ? 8.312 -18.719 -5.992 1 78.31 82 LEU A C 1
ATOM 674 O O . LEU A 1 82 ? 8.219 -19.922 -6.297 1 78.31 82 LEU A O 1
ATOM 678 N N . GLN A 1 83 ? 7.488 -17.859 -6.539 1 63.75 83 GLN A N 1
ATOM 679 C CA . GLN A 1 83 ? 6.633 -18.25 -7.656 1 63.75 83 GLN A CA 1
ATOM 680 C C . GLN A 1 83 ? 7.457 -18.844 -8.797 1 63.75 83 GLN A C 1
ATOM 682 O O . GLN A 1 83 ? 6.965 -19.672 -9.57 1 63.75 83 GLN A O 1
ATOM 687 N N . THR A 1 84 ? 8.641 -18.25 -8.961 1 56 84 THR A N 1
ATOM 688 C CA . THR A 1 84 ? 9.461 -18.781 -10.039 1 56 84 THR A CA 1
ATOM 689 C C . THR A 1 84 ? 9.812 -20.25 -9.781 1 56 84 THR A C 1
ATOM 691 O O . THR A 1 84 ? 9.898 -21.047 -10.719 1 56 84 THR A O 1
ATOM 694 N N . ASP A 1 85 ? 10.055 -20.422 -8.469 1 50.25 85 ASP A N 1
ATOM 695 C CA . ASP A 1 85 ? 10.492 -21.797 -8.25 1 50.25 85 ASP A CA 1
ATOM 696 C C . ASP A 1 85 ? 9.32 -22.766 -8.344 1 50.25 85 ASP A C 1
ATOM 698 O O . ASP A 1 85 ? 9.484 -23.922 -8.758 1 50.25 85 ASP A O 1
ATOM 702 N N . GLU A 1 86 ? 8.188 -22.312 -7.93 1 49.16 86 GLU A N 1
ATOM 703 C CA . GLU A 1 86 ? 7.105 -23.281 -8.133 1 49.16 86 GLU A CA 1
ATOM 704 C C . GLU A 1 86 ? 6.895 -23.562 -9.617 1 49.16 86 GLU A C 1
ATOM 706 O O . GLU A 1 86 ? 6.566 -24.688 -9.992 1 49.16 86 GLU A O 1
ATOM 711 N N . GLU A 1 87 ? 6.969 -22.547 -10.398 1 46.97 87 GLU A N 1
ATOM 712 C CA . GLU A 1 87 ? 7.094 -22.906 -11.805 1 46.97 87 GLU A CA 1
ATOM 713 C C . GLU A 1 87 ? 8.359 -23.734 -12.047 1 46.97 87 GLU A C 1
ATOM 715 O O . GLU A 1 87 ? 8.344 -24.688 -12.82 1 46.97 87 GLU A O 1
ATOM 720 N N . MET A 1 88 ? 9.344 -23.297 -11.344 1 43 88 MET A N 1
ATOM 721 C CA . MET A 1 88 ? 10.516 -24.172 -11.359 1 43 88 MET A CA 1
ATOM 722 C C . MET A 1 88 ? 10.281 -25.422 -10.531 1 43 88 MET A C 1
ATOM 724 O O . MET A 1 88 ? 10.75 -26.516 -10.883 1 43 88 MET A O 1
ATOM 728 N N . LEU A 1 89 ? 9.5 -25.266 -9.32 1 43.91 89 LEU A N 1
ATOM 729 C CA . LEU A 1 89 ? 9.18 -26.469 -8.578 1 43.91 89 LEU A CA 1
ATOM 730 C C . LEU A 1 89 ? 8.164 -27.328 -9.336 1 43.91 89 LEU A C 1
ATOM 732 O O . LEU A 1 89 ? 8.062 -28.531 -9.109 1 43.91 89 LEU A O 1
ATOM 736 N N . GLN A 1 90 ? 7.121 -26.906 -10.023 1 42.34 90 GLN A N 1
ATOM 737 C CA . GLN A 1 90 ? 6.348 -27.828 -10.852 1 42.34 90 GLN A CA 1
ATOM 738 C C . GLN A 1 90 ? 7.246 -28.578 -11.828 1 42.34 90 GLN A C 1
ATOM 740 O O . GLN A 1 90 ? 6.965 -29.734 -12.172 1 42.34 90 GLN A O 1
ATOM 745 N N . ASP A 1 91 ? 8.172 -27.922 -12.461 1 40.5 91 ASP A N 1
ATOM 746 C CA . ASP A 1 91 ? 9.102 -28.766 -13.195 1 40.5 91 ASP A CA 1
ATOM 747 C C . ASP A 1 91 ? 9.984 -29.562 -12.242 1 40.5 91 ASP A C 1
ATOM 749 O O . ASP A 1 91 ? 10.352 -30.703 -12.539 1 40.5 91 ASP A O 1
ATOM 753 N N . PHE A 1 92 ? 10.688 -29 -11.211 1 36.03 92 PHE A N 1
ATOM 754 C CA . PHE A 1 92 ? 11.281 -29.938 -10.266 1 36.03 92 PHE A CA 1
ATOM 755 C C .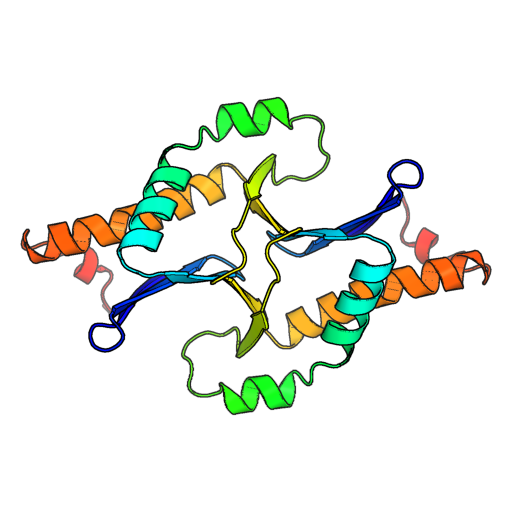 PHE A 1 92 ? 10.25 -30.391 -9.242 1 36.03 92 PHE A C 1
ATOM 757 O O . PHE A 1 92 ? 9.266 -29.688 -8.984 1 36.03 92 PHE A O 1
ATOM 764 N N . GLY A 1 93 ? 9.992 -31.734 -8.797 1 34.75 93 GLY A N 1
ATOM 765 C CA . GLY A 1 93 ? 9.352 -32.531 -7.766 1 34.75 93 GLY A CA 1
ATOM 766 C C . GLY A 1 93 ? 9.289 -31.828 -6.426 1 34.75 93 GLY A C 1
ATOM 767 O O . GLY A 1 93 ? 9.109 -32.469 -5.387 1 34.75 93 GLY A O 1
ATOM 768 N N . LEU A 1 94 ? 9.484 -30.672 -6.211 1 33.94 94 LEU A N 1
ATOM 769 C CA . LEU A 1 94 ? 9.719 -30.188 -4.855 1 33.94 94 LEU A CA 1
ATOM 770 C C . LEU A 1 94 ? 8.492 -30.406 -3.977 1 33.94 94 LEU A C 1
ATOM 772 O O . LEU A 1 94 ? 7.434 -29.828 -4.215 1 33.94 94 LEU A O 1
ATOM 776 N N . THR A 1 95 ? 8.258 -31.641 -3.238 1 33.31 95 THR A N 1
ATOM 777 C CA . THR A 1 95 ? 7.945 -32.469 -2.076 1 33.31 95 THR A CA 1
ATOM 778 C C . THR A 1 95 ? 8.133 -31.688 -0.785 1 33.31 95 THR A C 1
ATOM 780 O O . THR A 1 95 ? 7.508 -31.984 0.232 1 33.31 95 THR A O 1
ATOM 783 N N . PHE A 1 96 ? 9.211 -30.859 -0.556 1 29.69 96 PHE A N 1
ATOM 784 C CA . PHE A 1 96 ? 9.508 -30.641 0.854 1 29.69 96 PHE A CA 1
ATOM 785 C C . PHE A 1 96 ? 8.469 -29.75 1.504 1 29.69 96 PHE A C 1
ATOM 787 O O . PHE A 1 96 ? 8.062 -29.984 2.643 1 29.69 96 PHE A O 1
ATOM 794 N N . LEU A 1 97 ? 8.18 -28.609 1.099 1 36.38 97 LEU A N 1
ATOM 795 C CA . LEU A 1 97 ? 7.539 -27.766 2.104 1 36.38 97 LEU A CA 1
ATOM 796 C C . LEU A 1 97 ? 6.09 -28.188 2.324 1 36.38 97 LEU A C 1
ATOM 798 O O . LEU A 1 97 ? 5.34 -27.5 3.018 1 36.38 97 LEU A O 1
ATOM 802 N N . GLN A 1 98 ? 5.625 -29.172 1.746 1 35.28 98 GLN A N 1
ATOM 803 C CA . GLN A 1 98 ? 4.434 -29.891 2.188 1 35.28 98 GLN A CA 1
ATOM 804 C C . GLN A 1 98 ? 4.543 -30.281 3.66 1 35.28 98 GLN A C 1
ATOM 806 O O . GLN A 1 98 ? 3.551 -30.672 4.277 1 35.28 98 GLN A O 1
ATOM 811 N N . ASP A 1 99 ? 5.812 -30.547 4.188 1 34.38 99 ASP A N 1
ATOM 812 C CA . ASP A 1 99 ? 5.891 -31.156 5.516 1 34.38 99 ASP A CA 1
ATOM 813 C C . ASP A 1 99 ? 5.441 -30.172 6.594 1 34.38 99 ASP A C 1
ATOM 815 O O . ASP A 1 99 ? 5.355 -30.531 7.77 1 34.38 99 ASP A O 1
ATOM 819 N N . LEU A 1 100 ? 5.621 -28.891 6.453 1 32.66 100 LEU A N 1
ATOM 820 C CA . LEU A 1 100 ? 5.082 -28.234 7.637 1 32.66 100 LEU A CA 1
ATOM 821 C C . LEU A 1 100 ? 3.564 -28.359 7.688 1 32.66 100 LEU A C 1
ATOM 823 O O . LEU A 1 100 ? 2.887 -27.516 8.281 1 32.66 100 LEU A O 1
ATOM 827 N N . SER A 1 101 ? 3.047 -29.344 7.105 1 33.59 101 SER A N 1
ATOM 828 C CA . SER A 1 101 ? 1.806 -30.109 7.125 1 33.59 101 SER A CA 1
ATOM 829 C C . SER A 1 101 ? 1.253 -30.219 8.539 1 33.59 101 SER A C 1
ATOM 831 O O . SER A 1 101 ? 2.008 -30.172 9.516 1 33.59 101 SER A O 1
ATOM 833 N N . LEU A 1 102 ? -0.021 -30.156 8.734 1 27.8 102 LEU A N 1
ATOM 834 C CA . LEU A 1 102 ? -0.954 -30.625 9.758 1 27.8 102 LEU A CA 1
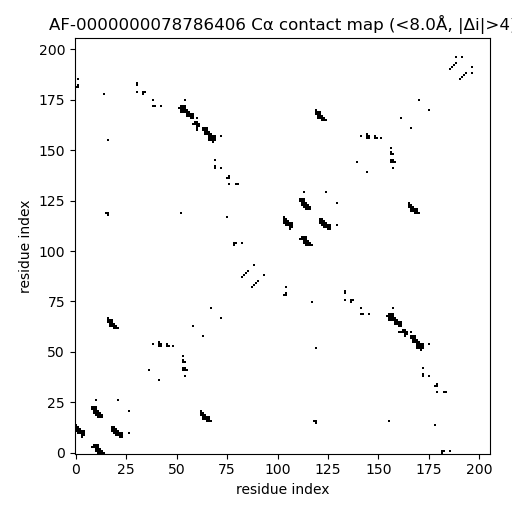ATOM 835 C C . LEU A 1 102 ? -0.525 -31.984 10.312 1 27.8 102 LEU A C 1
ATOM 837 O O . LEU A 1 102 ? -0.596 -33 9.609 1 27.8 102 LEU A O 1
ATOM 841 N N . ASN A 1 103 ? 0.69 -32 10.789 1 23.31 103 ASN A N 1
ATOM 842 C CA . ASN A 1 103 ? 0.791 -33.031 11.836 1 23.31 103 ASN A CA 1
ATOM 843 C C . ASN A 1 103 ? 0.083 -32.594 13.109 1 23.31 103 ASN A C 1
ATOM 845 O O . ASN A 1 103 ? 0.117 -31.422 13.477 1 23.31 103 ASN A O 1
ATOM 849 N N . MET B 1 1 ? 1.716 -13.484 0.028 1 85.06 1 MET B N 1
ATOM 850 C CA . MET B 1 1 ? 1.21 -14.641 -0.705 1 85.06 1 MET B CA 1
ATOM 851 C C . MET B 1 1 ? 1.09 -14.336 -2.193 1 85.06 1 MET B C 1
ATOM 853 O O . MET B 1 1 ? 0.795 -13.195 -2.574 1 85.06 1 MET B O 1
ATOM 857 N N . ILE B 1 2 ? 1.383 -15.32 -3.016 1 88.31 2 ILE B N 1
ATOM 858 C CA . ILE B 1 2 ? 1.272 -15.172 -4.465 1 88.31 2 ILE B CA 1
ATOM 859 C C . ILE B 1 2 ? 0.423 -16.297 -5.035 1 88.31 2 ILE B C 1
ATOM 861 O O . ILE B 1 2 ? 0.539 -17.453 -4.605 1 88.31 2 ILE B O 1
ATOM 865 N N . SER B 1 3 ? -0.498 -15.875 -5.879 1 86.31 3 SER B N 1
ATOM 866 C CA . SER B 1 3 ? -1.281 -16.891 -6.582 1 86.31 3 SER B CA 1
ATOM 867 C C . SER B 1 3 ? -1.511 -16.5 -8.039 1 86.31 3 SER B C 1
ATOM 869 O O . SER B 1 3 ? -1.401 -15.32 -8.398 1 86.31 3 SER B O 1
ATOM 871 N N . TYR B 1 4 ? -1.708 -17.531 -8.906 1 87.69 4 TYR B N 1
ATOM 872 C CA . TYR B 1 4 ? -1.99 -17.312 -10.32 1 87.69 4 TYR B CA 1
ATOM 873 C C . TYR B 1 4 ? -3.375 -17.828 -10.688 1 87.69 4 TYR B C 1
ATOM 875 O O . TYR B 1 4 ? -3.752 -18.938 -10.289 1 87.69 4 TYR B O 1
ATOM 883 N N . CYS B 1 5 ? -4.109 -16.953 -11.281 1 89 5 CYS B N 1
ATOM 884 C CA . CYS B 1 5 ? -5.406 -17.359 -11.82 1 89 5 CYS B CA 1
ATOM 885 C C . CYS B 1 5 ? -5.289 -17.781 -13.281 1 89 5 CYS B C 1
ATOM 887 O O . CYS B 1 5 ? -5.141 -16.938 -14.156 1 89 5 CYS B O 1
ATOM 889 N N . ASP B 1 6 ? -5.426 -19.062 -13.5 1 86.62 6 ASP B N 1
ATOM 890 C CA . ASP B 1 6 ? -5.195 -19.641 -14.82 1 86.62 6 ASP B CA 1
ATOM 891 C C . ASP B 1 6 ? -6.254 -19.172 -15.812 1 86.62 6 ASP B C 1
ATOM 893 O O . ASP B 1 6 ? -5.957 -18.938 -16.984 1 86.62 6 ASP B O 1
ATOM 897 N N . HIS B 1 7 ? -7.406 -19.062 -15.344 1 88.62 7 HIS B N 1
ATOM 898 C CA . HIS B 1 7 ? -8.477 -18.641 -16.234 1 88.62 7 HIS B CA 1
ATOM 899 C C . HIS B 1 7 ? -8.43 -17.141 -16.484 1 88.62 7 HIS B C 1
ATOM 901 O O . HIS B 1 7 ? -8.664 -16.688 -17.609 1 88.62 7 HIS B O 1
ATOM 907 N N . CYS B 1 8 ? -7.996 -16.359 -15.625 1 86.88 8 CYS B N 1
ATOM 908 C CA . CYS B 1 8 ? -7.922 -14.906 -15.719 1 86.88 8 CYS B CA 1
ATOM 909 C C . CYS B 1 8 ? -6.57 -14.461 -16.266 1 86.88 8 CYS B C 1
ATOM 911 O O . CYS B 1 8 ? -6.43 -13.336 -16.734 1 86.88 8 CYS B O 1
ATOM 913 N N . LYS B 1 9 ? -5.594 -15.359 -16.219 1 90.69 9 LYS B N 1
ATOM 914 C CA . LYS B 1 9 ? -4.227 -15.078 -16.656 1 90.69 9 LYS B CA 1
ATOM 915 C C . LYS B 1 9 ? -3.646 -13.883 -15.898 1 90.69 9 LYS B C 1
ATOM 917 O O . LYS B 1 9 ? -3.053 -12.984 -16.5 1 90.69 9 LYS B O 1
ATOM 922 N N . VAL B 1 10 ? -3.92 -13.867 -14.547 1 89.88 10 VAL B N 1
ATOM 923 C CA . VAL B 1 10 ? -3.469 -12.766 -13.695 1 89.88 10 VAL B CA 1
ATOM 924 C C . VAL B 1 10 ? -2.768 -13.328 -12.461 1 89.88 10 VAL B C 1
ATOM 926 O O . VAL B 1 10 ? -3.211 -14.32 -11.883 1 89.88 10 VAL B O 1
ATOM 929 N N . TYR B 1 11 ? -1.638 -12.68 -12.078 1 89.88 11 TYR B N 1
ATOM 930 C CA . TYR B 1 11 ? -0.983 -12.938 -10.805 1 89.88 11 TYR B CA 1
ATOM 931 C C . TYR B 1 11 ? -1.575 -12.062 -9.703 1 89.88 11 TYR B C 1
ATOM 933 O O . TYR B 1 11 ? -1.788 -10.859 -9.906 1 89.88 11 TYR B O 1
ATOM 941 N N . HIS B 1 12 ? -1.89 -12.727 -8.586 1 88.88 12 HIS B N 1
ATOM 942 C CA . HIS B 1 12 ? -2.303 -12.023 -7.383 1 88.88 12 HIS B CA 1
ATOM 943 C C . HIS B 1 12 ? -1.195 -12.023 -6.332 1 88.88 12 HIS B C 1
ATOM 945 O O . HIS B 1 12 ? -0.721 -13.086 -5.93 1 88.88 12 HIS B O 1
ATOM 951 N N . LEU B 1 13 ? -0.714 -10.93 -6.012 1 90.56 13 LEU B N 1
ATOM 952 C CA . LEU B 1 13 ? 0.305 -10.797 -4.977 1 90.56 13 LEU B CA 1
ATOM 953 C C . LEU B 1 13 ? -0.237 -10.023 -3.779 1 90.56 13 LEU B C 1
ATOM 955 O O . LEU B 1 13 ? -0.746 -8.906 -3.934 1 90.56 13 LEU B O 1
ATOM 959 N N . GLU B 1 14 ? -0.208 -10.625 -2.617 1 89.56 14 GLU B N 1
ATOM 960 C CA . GLU B 1 14 ? -0.585 -9.977 -1.367 1 89.56 14 GLU B CA 1
ATOM 961 C C . GLU B 1 14 ? 0.624 -9.789 -0.455 1 89.56 14 GLU B C 1
ATOM 963 O O . GLU B 1 14 ? 1.352 -10.742 -0.178 1 89.56 14 GLU B O 1
ATOM 968 N N . PHE B 1 15 ? 0.883 -8.555 -0.107 1 91.19 15 PHE B N 1
ATOM 969 C CA . PHE B 1 15 ? 1.977 -8.242 0.805 1 91.19 15 PHE B CA 1
ATOM 970 C C . PHE B 1 15 ? 1.586 -7.113 1.749 1 91.19 15 PHE B C 1
ATOM 972 O O . PHE B 1 15 ? 1.383 -5.977 1.314 1 91.19 15 PHE B O 1
ATOM 979 N N . GLY B 1 16 ? 1.475 -7.418 3.023 1 88.94 16 GLY B N 1
ATOM 980 C CA . GLY B 1 16 ? 0.94 -6.434 3.951 1 88.94 16 GLY B CA 1
ATOM 981 C C . GLY B 1 16 ? -0.475 -6.004 3.617 1 88.94 16 GLY B C 1
ATOM 982 O O . GLY B 1 16 ? -1.362 -6.844 3.453 1 88.94 16 GLY B O 1
ATOM 983 N N . ASN B 1 17 ? -0.686 -4.707 3.5 1 90.19 17 ASN B N 1
ATOM 984 C CA . ASN B 1 17 ? -2.012 -4.199 3.164 1 90.19 17 ASN B CA 1
ATOM 985 C C . ASN B 1 17 ? -2.143 -3.914 1.671 1 90.19 17 ASN B C 1
ATOM 987 O O . ASN B 1 17 ? -3.064 -3.217 1.246 1 90.19 17 ASN B O 1
ATOM 991 N N . LEU B 1 18 ? -1.254 -4.512 0.971 1 90.81 18 LEU B N 1
ATOM 992 C CA . LEU B 1 18 ? -1.276 -4.258 -0.465 1 90.81 18 LEU B CA 1
ATOM 993 C C . LEU B 1 18 ? -1.651 -5.52 -1.235 1 90.81 18 LEU B C 1
ATOM 995 O O . LEU B 1 18 ? -1.191 -6.613 -0.903 1 90.81 18 LEU B O 1
ATOM 999 N N . PHE B 1 19 ? -2.531 -5.309 -2.162 1 91 19 PHE B N 1
ATOM 1000 C CA . PHE B 1 19 ? -2.943 -6.348 -3.1 1 91 19 PHE B CA 1
ATOM 1001 C C . PHE B 1 19 ? -2.67 -5.922 -4.535 1 91 19 PHE B C 1
ATOM 1003 O O . PHE B 1 19 ? -3.127 -4.859 -4.973 1 91 19 PHE B O 1
ATOM 1010 N N . PHE B 1 20 ? -1.852 -6.762 -5.23 1 90.5 20 PHE B N 1
ATOM 1011 C CA . PHE B 1 20 ? -1.471 -6.465 -6.609 1 90.5 20 PHE B CA 1
ATOM 1012 C C . PHE B 1 20 ? -2.086 -7.473 -7.57 1 90.5 20 PHE B C 1
ATOM 1014 O O . PHE B 1 20 ? -2.127 -8.672 -7.285 1 90.5 20 PHE B O 1
ATOM 1021 N N . ARG B 1 21 ? -2.482 -6.949 -8.656 1 90.56 21 ARG B N 1
ATOM 1022 C CA . ARG B 1 21 ? -2.861 -7.766 -9.805 1 90.56 21 ARG B CA 1
ATOM 1023 C C . ARG B 1 21 ? -1.971 -7.469 -11.008 1 90.56 21 ARG B C 1
ATOM 1025 O O . ARG B 1 21 ? -1.876 -6.32 -11.453 1 90.56 21 ARG B O 1
ATOM 1032 N N . PHE B 1 22 ? -1.345 -8.555 -11.484 1 90.56 22 PHE B N 1
ATOM 1033 C CA . PHE B 1 22 ? -0.416 -8.383 -12.594 1 90.56 22 PHE B CA 1
ATOM 1034 C C . PHE B 1 22 ? -0.767 -9.32 -13.742 1 90.56 22 PHE B C 1
ATOM 1036 O O . PHE B 1 22 ? -1.151 -10.469 -13.516 1 90.56 22 PHE B O 1
ATOM 1043 N N . THR B 1 23 ? -0.562 -8.758 -14.859 1 90.62 23 THR B N 1
ATOM 1044 C CA . THR B 1 23 ? -0.324 -9.695 -15.953 1 90.62 23 THR B CA 1
ATOM 1045 C C . THR B 1 23 ? 1.004 -10.422 -15.758 1 90.62 23 THR B C 1
ATOM 1047 O O . THR B 1 23 ? 1.791 -10.062 -14.875 1 90.62 23 THR B O 1
ATOM 1050 N N . GLU B 1 24 ? 1.149 -11.445 -16.578 1 88.75 24 GLU B N 1
ATOM 1051 C CA . GLU B 1 24 ? 2.408 -12.18 -16.484 1 88.75 24 GLU B CA 1
ATOM 1052 C C . GLU B 1 24 ? 3.602 -11.258 -16.719 1 88.75 24 GLU B C 1
ATOM 1054 O O . GLU B 1 24 ? 4.562 -11.281 -15.945 1 88.75 24 GLU B O 1
ATOM 1059 N N . ASP B 1 25 ? 3.492 -10.43 -17.734 1 91.12 25 ASP B N 1
ATOM 1060 C CA . ASP B 1 25 ? 4.562 -9.492 -18.047 1 91.12 25 ASP B CA 1
ATOM 1061 C C . ASP B 1 25 ? 4.75 -8.477 -16.922 1 91.12 25 ASP B C 1
ATOM 1063 O O . ASP B 1 25 ? 5.879 -8.164 -16.547 1 91.12 25 ASP B O 1
ATOM 1067 N N . GLY B 1 26 ? 3.68 -8.016 -16.391 1 89.31 26 GLY B N 1
ATOM 1068 C CA . GLY B 1 26 ? 3.732 -7.059 -15.289 1 89.31 26 GLY B CA 1
ATOM 1069 C C . GLY B 1 26 ? 4.41 -7.609 -14.047 1 89.31 26 GLY B C 1
ATOM 1070 O O . GLY B 1 26 ? 5.211 -6.918 -13.414 1 89.31 26 GLY B O 1
ATOM 1071 N N . PHE B 1 27 ? 4.094 -8.859 -13.828 1 90.81 27 PHE B N 1
ATOM 1072 C CA . PHE B 1 27 ? 4.684 -9.5 -12.664 1 90.81 27 PHE B CA 1
ATOM 1073 C C . PHE B 1 27 ? 6.188 -9.648 -12.828 1 90.81 27 PHE B C 1
ATOM 1075 O O . PHE B 1 27 ? 6.953 -9.383 -11.898 1 90.81 27 PHE B O 1
ATOM 1082 N N . LEU B 1 28 ? 6.555 -10.039 -13.961 1 91 28 LEU B N 1
ATOM 1083 C CA . LEU B 1 28 ? 7.977 -10.219 -14.227 1 91 28 LEU B CA 1
ATOM 1084 C C . LEU B 1 28 ? 8.727 -8.898 -14.078 1 91 28 LEU B C 1
ATOM 1086 O O . LEU B 1 28 ? 9.82 -8.867 -13.508 1 91 28 LEU B O 1
ATOM 1090 N N . HIS B 1 29 ? 8.125 -7.852 -14.547 1 91.75 29 HIS B N 1
ATOM 1091 C CA . HIS B 1 29 ? 8.727 -6.531 -14.398 1 91.75 29 HIS B CA 1
ATOM 1092 C C . HIS B 1 29 ? 8.828 -6.129 -12.93 1 91.75 29 HIS B C 1
ATOM 1094 O O . HIS B 1 29 ? 9.867 -5.625 -12.492 1 91.75 29 HIS B O 1
ATOM 1100 N N . PHE B 1 30 ? 7.773 -6.328 -12.242 1 90.88 30 PHE B N 1
ATOM 1101 C CA . PHE B 1 30 ? 7.754 -5.996 -10.82 1 90.88 30 PHE B CA 1
ATOM 1102 C C . PHE B 1 30 ? 8.797 -6.816 -10.062 1 90.88 30 PHE B C 1
ATOM 1104 O O . PHE B 1 30 ? 9.523 -6.277 -9.227 1 90.88 30 PHE B O 1
ATOM 1111 N N . ARG B 1 31 ? 8.812 -8.125 -10.406 1 91.38 31 ARG B N 1
ATOM 1112 C CA . ARG B 1 31 ? 9.773 -9.016 -9.781 1 91.38 31 ARG B CA 1
ATOM 1113 C C . ARG B 1 31 ? 11.203 -8.523 -10.008 1 91.38 31 ARG B C 1
ATOM 1115 O O . ARG B 1 31 ? 11.984 -8.391 -9.062 1 91.38 31 ARG B O 1
ATOM 1122 N N . ASN B 1 32 ? 11.555 -8.227 -11.195 1 93.56 32 ASN B N 1
ATOM 1123 C CA . ASN B 1 32 ? 12.898 -7.758 -11.523 1 93.56 32 ASN B CA 1
ATOM 1124 C C . ASN B 1 32 ? 13.219 -6.441 -10.82 1 93.56 32 ASN B C 1
ATOM 1126 O O . ASN B 1 32 ? 14.352 -6.23 -10.367 1 93.56 32 ASN B O 1
ATOM 1130 N N . TYR B 1 33 ? 12.25 -5.633 -10.789 1 93 33 TYR B N 1
ATOM 1131 C CA . TYR B 1 33 ? 12.406 -4.352 -10.109 1 93 33 TYR B CA 1
ATOM 1132 C C . TYR B 1 33 ? 12.719 -4.555 -8.633 1 93 33 TYR B C 1
ATOM 1134 O O . TYR B 1 33 ? 13.711 -4.027 -8.125 1 93 33 TYR B O 1
ATOM 1142 N N . VAL B 1 34 ? 11.961 -5.359 -7.961 1 93.31 34 VAL B N 1
ATOM 1143 C CA . VAL B 1 34 ? 12.086 -5.59 -6.527 1 93.31 34 VAL B CA 1
ATOM 1144 C C . VAL B 1 34 ? 13.422 -6.266 -6.23 1 93.31 34 VAL B C 1
ATOM 1146 O O . VAL B 1 34 ? 14.148 -5.848 -5.324 1 93.31 34 VAL B O 1
ATOM 1149 N N . VAL B 1 35 ? 13.703 -7.25 -7.043 1 93.94 35 VAL B N 1
ATOM 1150 C CA . VAL B 1 35 ? 14.914 -8.031 -6.82 1 93.94 35 VAL B CA 1
ATOM 1151 C C . VAL B 1 35 ? 16.141 -7.156 -7.055 1 93.94 35 VAL B C 1
ATOM 1153 O O . VAL B 1 35 ? 17.172 -7.316 -6.387 1 93.94 35 VAL B O 1
ATOM 1156 N N . GLY B 1 36 ? 16 -6.176 -7.863 1 95.06 36 GLY B N 1
ATOM 1157 C CA . GLY B 1 36 ? 17.109 -5.305 -8.227 1 95.06 36 GLY B CA 1
ATOM 1158 C C . GLY B 1 36 ? 17.375 -4.219 -7.199 1 95.06 36 GLY B C 1
ATOM 1159 O O . GLY B 1 36 ? 18.391 -3.533 -7.262 1 95.06 36 GLY B O 1
ATOM 1160 N N . ILE B 1 37 ? 16.547 -4.051 -6.293 1 93.81 37 ILE B N 1
ATOM 1161 C CA . ILE B 1 37 ? 16.703 -2.982 -5.309 1 93.81 37 ILE B CA 1
ATOM 1162 C C . ILE B 1 37 ? 17.812 -3.34 -4.324 1 93.81 37 ILE B C 1
ATOM 1164 O O . ILE B 1 37 ? 17.844 -4.457 -3.803 1 93.81 37 ILE B O 1
ATOM 1168 N N . ASN B 1 38 ? 18.703 -2.41 -4.125 1 95.62 38 ASN B N 1
ATOM 1169 C CA . ASN B 1 38 ? 19.672 -2.49 -3.043 1 95.62 38 ASN B CA 1
ATOM 1170 C C . ASN B 1 38 ? 19.156 -1.825 -1.771 1 95.62 38 ASN B C 1
ATOM 1172 O O . ASN B 1 38 ? 19.25 -0.606 -1.618 1 95.62 38 ASN B O 1
ATOM 1176 N N . GLY B 1 39 ? 18.641 -2.627 -0.896 1 94.38 39 GLY B N 1
ATOM 1177 C CA . GLY B 1 39 ? 18.016 -2.125 0.313 1 94.38 39 GLY B CA 1
ATOM 1178 C C . GLY B 1 39 ? 18.953 -1.345 1.205 1 94.38 39 GLY B C 1
ATOM 1179 O O . GLY B 1 39 ? 18.578 -0.312 1.764 1 94.38 39 GLY B O 1
ATOM 1180 N N . THR B 1 40 ? 20.172 -1.807 1.354 1 93.56 40 THR B N 1
ATOM 1181 C CA . THR B 1 40 ? 21.156 -1.149 2.197 1 93.56 40 THR B CA 1
ATOM 1182 C C . THR B 1 40 ? 21.5 0.235 1.651 1 93.56 40 THR B C 1
ATOM 1184 O O . THR B 1 40 ? 21.562 1.208 2.406 1 93.56 40 THR B O 1
ATOM 1187 N N . GLU B 1 41 ? 21.719 0.285 0.375 1 94.38 41 GLU B N 1
ATOM 1188 C CA . GLU B 1 41 ? 22.016 1.564 -0.266 1 94.38 41 GLU B CA 1
ATOM 1189 C C . GLU B 1 41 ? 20.828 2.525 -0.133 1 94.38 41 GLU B C 1
ATOM 1191 O O . GLU B 1 41 ? 21.016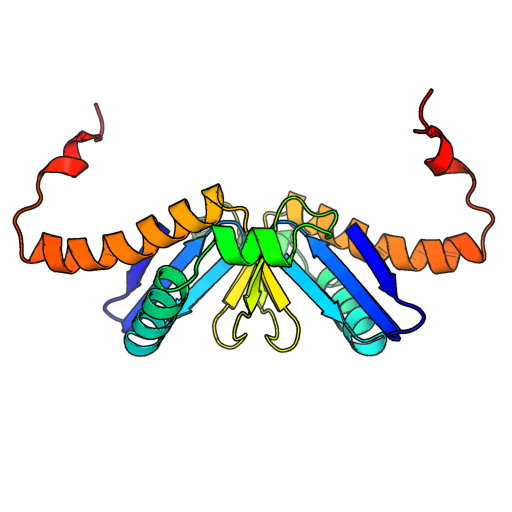 3.709 0.16 1 94.38 41 GLU B O 1
ATOM 1196 N N . ALA B 1 42 ? 19.656 2.023 -0.385 1 92.25 42 ALA B N 1
ATOM 1197 C CA . ALA B 1 42 ? 18.453 2.844 -0.256 1 92.25 42 ALA B CA 1
ATOM 1198 C C . ALA B 1 42 ? 18.312 3.383 1.164 1 92.25 42 ALA B C 1
ATOM 1200 O O . ALA B 1 42 ? 18.016 4.566 1.359 1 92.25 42 ALA B O 1
ATOM 1201 N N . ALA B 1 43 ? 18.484 2.525 2.156 1 92.12 43 ALA B N 1
ATOM 1202 C CA . ALA B 1 43 ? 18.359 2.91 3.559 1 92.12 43 ALA B CA 1
ATOM 1203 C C . ALA B 1 43 ? 19.406 3.957 3.93 1 92.12 43 ALA B C 1
ATOM 1205 O O . ALA B 1 43 ? 19.125 4.875 4.707 1 92.12 43 ALA B O 1
ATOM 1206 N N . ARG B 1 44 ? 20.562 3.812 3.4 1 91.44 44 ARG B N 1
ATOM 1207 C CA . ARG B 1 44 ? 21.641 4.77 3.652 1 91.44 44 ARG B CA 1
ATOM 1208 C C . ARG B 1 44 ? 21.281 6.145 3.094 1 91.44 44 ARG B C 1
ATOM 1210 O O . ARG B 1 44 ? 21.484 7.164 3.762 1 91.44 44 ARG B O 1
ATOM 1217 N N . MET B 1 45 ? 20.734 6.188 1.874 1 90.88 45 MET B N 1
ATOM 1218 C CA . MET B 1 45 ? 20.359 7.43 1.211 1 90.88 45 MET B CA 1
ATOM 1219 C C . MET B 1 45 ? 19.25 8.148 1.982 1 90.88 45 MET B C 1
ATOM 1221 O O . MET B 1 45 ? 19.203 9.375 2.01 1 90.88 45 MET B O 1
ATOM 1225 N N . ASN B 1 46 ? 18.484 7.352 2.67 1 89.75 46 ASN B N 1
ATOM 1226 C CA . ASN B 1 46 ? 17.344 7.914 3.371 1 89.75 46 ASN B CA 1
ATOM 1227 C C . ASN B 1 46 ? 17.531 7.887 4.883 1 89.75 46 ASN B C 1
ATOM 1229 O O . ASN B 1 46 ? 16.562 7.918 5.641 1 89.75 46 ASN B O 1
ATOM 1233 N N . HIS B 1 47 ? 18.75 7.746 5.309 1 87.19 47 HIS B N 1
ATOM 1234 C CA . HIS B 1 47 ? 19.094 7.594 6.719 1 87.19 47 HIS B CA 1
ATOM 1235 C C . HIS B 1 47 ? 18.578 8.773 7.539 1 87.19 47 HIS B C 1
ATOM 1237 O O . HIS B 1 47 ? 18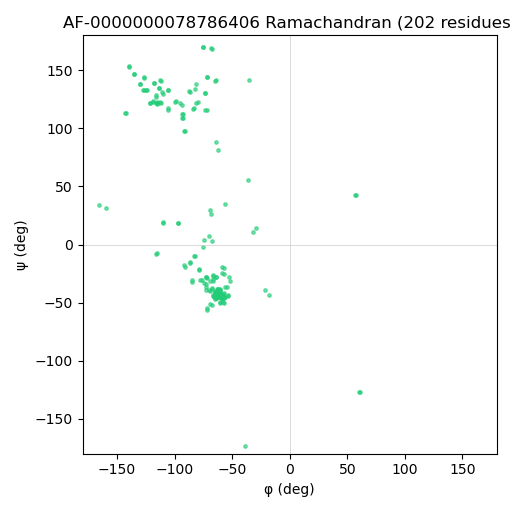.25 8.625 8.719 1 87.19 47 HIS B O 1
ATOM 1243 N N . GLY B 1 48 ? 18.312 9.852 6.93 1 84.19 48 GLY B N 1
ATOM 1244 C CA . GLY B 1 48 ? 17.891 11.055 7.617 1 84.19 48 GLY B CA 1
ATOM 1245 C C . GLY B 1 48 ? 16.391 11.109 7.852 1 84.19 48 GLY B C 1
ATOM 1246 O O . GLY B 1 48 ? 15.906 11.93 8.633 1 84.19 48 GLY B O 1
ATOM 1247 N N . LEU B 1 49 ? 15.734 10.289 7.164 1 81.56 49 LEU B N 1
ATOM 1248 C CA . LEU B 1 49 ? 14.289 10.266 7.363 1 81.56 49 LEU B CA 1
ATOM 1249 C C . LEU B 1 49 ? 13.938 9.641 8.711 1 81.56 49 LEU B C 1
ATOM 1251 O O . LEU B 1 49 ? 14.633 8.742 9.18 1 81.56 49 LEU B O 1
ATOM 1255 N N . MET B 1 50 ? 12.922 10.125 9.367 1 79.19 50 MET B N 1
ATOM 1256 C CA . MET B 1 50 ? 12.5 9.664 10.695 1 79.19 50 MET B CA 1
ATOM 1257 C C . MET B 1 50 ? 11.844 8.289 10.609 1 79.19 50 MET B C 1
ATOM 1259 O O . MET B 1 50 ? 11.883 7.52 11.57 1 79.19 50 MET B O 1
ATOM 1263 N N . SER B 1 51 ? 11.281 7.941 9.602 1 83.94 51 SER B N 1
ATOM 1264 C CA . SER B 1 51 ? 10.57 6.676 9.438 1 83.94 51 SER B CA 1
ATOM 1265 C C . SER B 1 51 ? 11.523 5.488 9.547 1 83.94 51 SER B C 1
ATOM 1267 O O . SER B 1 51 ? 12.672 5.566 9.102 1 83.94 51 SER B O 1
ATOM 1269 N N . ASN B 1 52 ? 11.016 4.457 10.188 1 87.19 52 ASN B N 1
ATOM 1270 C CA . ASN B 1 52 ? 11.758 3.207 10.211 1 87.19 52 ASN B CA 1
ATOM 1271 C C . ASN B 1 52 ? 11.852 2.578 8.828 1 87.19 52 ASN B C 1
ATOM 1273 O O . ASN B 1 52 ? 12.812 1.866 8.523 1 87.19 52 ASN B O 1
ATOM 1277 N N . ARG B 1 53 ? 10.891 2.795 8.086 1 90.19 53 ARG B N 1
ATOM 1278 C CA . ARG B 1 53 ? 10.922 2.332 6.703 1 90.19 53 ARG B CA 1
ATOM 1279 C C . ARG B 1 53 ? 11.672 3.32 5.812 1 90.19 53 ARG B C 1
ATOM 1281 O O . ARG B 1 53 ? 11.234 4.461 5.641 1 90.19 53 ARG B O 1
ATOM 1288 N N . LYS B 1 54 ? 12.812 2.777 5.234 1 92.62 54 LYS B N 1
ATOM 1289 C CA . LYS B 1 54 ? 13.734 3.672 4.535 1 92.62 54 LYS B CA 1
ATOM 1290 C C . LYS B 1 54 ? 13.805 3.332 3.051 1 92.62 54 LYS B C 1
ATOM 1292 O O . LYS B 1 54 ? 14.484 4.02 2.283 1 92.62 54 LYS B O 1
ATOM 1297 N N . ILE B 1 55 ? 13.227 2.277 2.65 1 94.06 55 ILE B N 1
ATOM 1298 C CA . ILE B 1 55 ? 13.172 1.885 1.247 1 94.06 55 ILE B CA 1
ATOM 1299 C C . ILE B 1 55 ? 11.828 2.285 0.65 1 94.06 55 ILE B C 1
ATOM 1301 O O . ILE B 1 55 ? 10.773 1.882 1.149 1 94.06 55 ILE B O 1
ATOM 1305 N N . PHE B 1 56 ? 11.898 3.037 -0.387 1 91.19 56 PHE B N 1
ATOM 1306 C CA . PHE B 1 56 ? 10.68 3.553 -1.011 1 91.19 56 PHE B CA 1
ATOM 1307 C C . PHE B 1 56 ? 10.531 3.01 -2.428 1 91.19 56 PHE B C 1
ATOM 1309 O O . PHE B 1 56 ? 11.43 3.162 -3.256 1 91.19 56 PHE B O 1
ATOM 1316 N N . LEU B 1 57 ? 9.438 2.354 -2.619 1 90.19 57 LEU B N 1
ATOM 1317 C CA . LEU B 1 57 ? 9.117 1.874 -3.959 1 90.19 57 LEU B CA 1
ATOM 1318 C C . LEU B 1 57 ? 7.918 2.627 -4.531 1 90.19 57 LEU B C 1
ATOM 1320 O O . LEU B 1 57 ? 6.895 2.768 -3.861 1 90.19 57 LEU B O 1
ATOM 1324 N N . ARG B 1 58 ? 8.148 3.049 -5.703 1 85.56 58 ARG B N 1
ATOM 1325 C CA . ARG B 1 58 ? 7.031 3.684 -6.395 1 85.56 58 ARG B CA 1
ATOM 1326 C C . ARG B 1 58 ? 6.102 2.641 -7.008 1 85.56 58 ARG B C 1
ATOM 1328 O O . ARG B 1 58 ? 6.555 1.737 -7.715 1 85.56 58 ARG B O 1
ATOM 1335 N N . LEU B 1 59 ? 4.84 2.727 -6.578 1 76.5 59 LEU B N 1
ATOM 1336 C CA . LEU B 1 59 ? 3.879 1.774 -7.121 1 76.5 59 LEU B CA 1
ATOM 1337 C C . LEU B 1 59 ? 3.154 2.361 -8.328 1 76.5 59 LEU B C 1
ATOM 1339 O O . LEU B 1 59 ? 2.826 3.551 -8.344 1 76.5 59 LEU B O 1
ATOM 1343 N N . SER B 1 60 ? 3.314 1.699 -9.43 1 68.5 60 SER B N 1
ATOM 1344 C CA . SER B 1 60 ? 2.49 2.109 -10.562 1 68.5 60 SER B CA 1
ATOM 1345 C C . SER B 1 60 ? 1.032 1.714 -10.359 1 68.5 60 SER B C 1
ATOM 1347 O O . SER B 1 60 ? 0.743 0.63 -9.844 1 68.5 60 SER B O 1
ATOM 1349 N N . SER B 1 61 ? 0.094 2.561 -10.25 1 61.59 61 SER B N 1
ATOM 1350 C CA . SER B 1 61 ? -1.287 2.561 -9.773 1 61.59 61 SER B CA 1
ATOM 1351 C C . SER B 1 61 ? -2.125 1.522 -10.516 1 61.59 61 SER B C 1
ATOM 1353 O O . SER B 1 61 ? -3.094 0.994 -9.969 1 61.59 61 SER B O 1
ATOM 1355 N N . GLU B 1 62 ? -1.839 1.108 -11.695 1 66.81 62 GLU B N 1
ATOM 1356 C CA . GLU B 1 62 ? -2.895 0.469 -12.477 1 66.81 62 GLU B CA 1
ATOM 1357 C C . GLU B 1 62 ? -3.246 -0.903 -11.906 1 66.81 62 GLU B C 1
ATOM 1359 O O . GLU B 1 62 ? -4.336 -1.424 -12.156 1 66.81 62 GLU B O 1
ATOM 1364 N N . ASN B 1 63 ? -2.738 -1.248 -10.812 1 76.12 63 ASN B N 1
ATOM 1365 C CA . ASN B 1 63 ? -3.094 -2.611 -10.438 1 76.12 63 ASN B CA 1
ATOM 1366 C C . ASN B 1 63 ? -2.773 -2.887 -8.969 1 76.12 63 ASN B C 1
ATOM 1368 O O . ASN B 1 63 ? -2.41 -4.008 -8.609 1 76.12 63 ASN B O 1
ATOM 1372 N N . VAL B 1 64 ? -2.957 -1.793 -8.219 1 87.38 64 VAL B N 1
ATOM 1373 C CA . VAL B 1 64 ? -2.613 -1.951 -6.812 1 87.38 64 VAL B CA 1
ATOM 1374 C C . VAL B 1 64 ? -3.812 -1.583 -5.941 1 87.38 64 VAL B C 1
ATOM 1376 O O . VAL B 1 64 ? -4.461 -0.559 -6.172 1 87.38 64 VAL B O 1
ATOM 1379 N N . TYR B 1 65 ? -4.121 -2.398 -4.988 1 89.44 65 TYR B N 1
ATOM 1380 C CA . TYR B 1 65 ? -5.191 -2.162 -4.023 1 89.44 65 TYR B CA 1
ATOM 1381 C C . TYR B 1 65 ? -4.637 -2.08 -2.607 1 89.44 65 TYR B C 1
ATOM 1383 O O . TYR B 1 65 ? -3.727 -2.83 -2.246 1 89.44 65 TYR B O 1
ATOM 1391 N N . PHE B 1 66 ? -5.207 -1.131 -1.948 1 91.69 66 PHE B N 1
ATOM 1392 C CA . PHE B 1 66 ? -4.996 -1.002 -0.511 1 91.69 66 PHE B CA 1
ATOM 1393 C C . PHE B 1 66 ? -6.082 -1.738 0.264 1 91.69 66 PHE B C 1
ATOM 1395 O O . PHE B 1 66 ? -7.258 -1.371 0.196 1 91.69 66 PHE B O 1
ATOM 1402 N N . CYS B 1 67 ? -5.758 -2.801 0.945 1 93.56 67 CYS B N 1
ATOM 1403 C CA . CYS B 1 67 ? -6.723 -3.674 1.607 1 93.56 67 CYS B CA 1
ATOM 1404 C C . CYS B 1 67 ? -6.703 -3.461 3.115 1 93.56 67 CYS B C 1
ATOM 1406 O O . CYS B 1 67 ? -5.637 -3.453 3.734 1 93.56 67 CYS B O 1
ATOM 1408 N N . LEU B 1 68 ? -7.918 -3.326 3.672 1 94.88 68 LEU B N 1
ATOM 1409 C CA . LEU B 1 68 ? -8.023 -2.98 5.086 1 94.88 68 LEU B CA 1
ATOM 1410 C C . LEU B 1 68 ? -9.078 -3.84 5.773 1 94.88 68 LEU B C 1
ATOM 1412 O O . LEU B 1 68 ? -10.062 -4.246 5.148 1 94.88 68 LEU B O 1
ATOM 1416 N N . THR B 1 69 ? -8.789 -4.113 7.027 1 93.88 69 THR B N 1
ATOM 1417 C CA . THR B 1 69 ? -9.875 -4.543 7.902 1 93.88 69 THR B CA 1
ATOM 1418 C C . THR B 1 69 ? -10.758 -3.361 8.297 1 93.88 69 THR B C 1
ATOM 1420 O O . THR B 1 69 ? -10.398 -2.207 8.047 1 93.88 69 THR B O 1
ATOM 1423 N N . ASN B 1 70 ? -11.875 -3.605 8.898 1 94.56 70 ASN B N 1
ATOM 1424 C CA . ASN B 1 70 ? -12.727 -2.539 9.406 1 94.56 70 ASN B CA 1
ATOM 1425 C C . ASN B 1 70 ? -12 -1.694 10.453 1 94.56 70 ASN B C 1
ATOM 1427 O O . ASN B 1 70 ? -12.148 -0.471 10.477 1 94.56 70 ASN B O 1
ATOM 1431 N N . ALA B 1 71 ? -11.312 -2.375 11.305 1 94.56 71 ALA B N 1
ATOM 1432 C CA . ALA B 1 71 ? -10.562 -1.658 12.336 1 94.56 71 ALA B CA 1
ATOM 1433 C C . ALA B 1 71 ? -9.539 -0.719 11.711 1 94.56 71 ALA B C 1
ATOM 1435 O O . ALA B 1 71 ? -9.414 0.439 12.117 1 94.56 71 ALA B O 1
ATOM 1436 N N . GLU B 1 72 ? -8.82 -1.176 10.734 1 93.88 72 GLU B N 1
ATOM 1437 C CA . GLU B 1 72 ? -7.824 -0.37 10.039 1 93.88 72 GLU B CA 1
ATOM 1438 C C . GLU B 1 72 ? -8.469 0.791 9.297 1 93.88 72 GLU B C 1
ATOM 1440 O O . GLU B 1 72 ? -7.914 1.891 9.242 1 93.88 72 GLU B O 1
ATOM 1445 N N . LEU B 1 73 ? -9.578 0.539 8.68 1 95.94 73 LEU B N 1
ATOM 1446 C CA . LEU B 1 73 ? -10.305 1.607 8 1 95.94 73 LEU B CA 1
ATOM 1447 C C . LEU B 1 73 ? -10.664 2.723 8.977 1 95.94 73 LEU B C 1
ATOM 1449 O O . LEU B 1 73 ? -10.508 3.904 8.664 1 95.94 73 LEU B O 1
ATOM 1453 N N . GLN B 1 74 ? -11.133 2.311 10.156 1 95.12 74 GLN B N 1
ATOM 1454 C CA . GLN B 1 74 ? -11.477 3.307 11.164 1 95.12 74 GLN B CA 1
ATOM 1455 C C . GLN B 1 74 ? -10.25 4.105 11.594 1 95.12 74 GLN B C 1
ATOM 1457 O O . GLN B 1 74 ? -10.336 5.316 11.797 1 95.12 74 GLN B O 1
ATOM 1462 N N . GLU B 1 75 ? -9.141 3.438 11.742 1 93.62 75 GLU B N 1
ATOM 1463 C CA . GLU B 1 75 ? -7.898 4.125 12.062 1 93.62 75 GLU B CA 1
ATOM 1464 C C . GLU B 1 75 ? -7.523 5.129 10.977 1 93.62 75 GLU B C 1
ATOM 1466 O O . GLU B 1 75 ? -7.121 6.258 11.281 1 93.62 75 GLU B O 1
ATOM 1471 N N . LEU B 1 76 ? -7.664 4.773 9.742 1 93.44 76 LEU B N 1
ATOM 1472 C CA . LEU B 1 76 ? -7.352 5.645 8.617 1 93.44 76 LEU B CA 1
ATOM 1473 C C . LEU B 1 76 ? -8.289 6.848 8.586 1 93.44 76 LEU B C 1
ATOM 1475 O O . LEU B 1 76 ? -7.848 7.98 8.375 1 93.44 76 LEU B O 1
ATOM 1479 N N . LYS B 1 77 ? -9.602 6.605 8.789 1 93.25 77 LYS B N 1
ATOM 1480 C CA . LYS B 1 77 ? -10.578 7.684 8.852 1 93.25 77 LYS B CA 1
ATOM 1481 C C . LYS B 1 77 ? -10.219 8.695 9.93 1 93.25 77 LYS B C 1
ATOM 1483 O O . LYS B 1 77 ? -10.258 9.906 9.695 1 93.25 77 LYS B O 1
ATOM 1488 N N . THR B 1 78 ? -9.859 8.164 11.07 1 92.31 78 THR B N 1
ATOM 1489 C CA . THR B 1 78 ? -9.477 9.031 12.18 1 92.31 78 THR B CA 1
ATOM 1490 C C . THR B 1 78 ? -8.258 9.867 11.812 1 92.31 78 THR B C 1
ATOM 1492 O O . THR B 1 78 ? -8.227 11.07 12.078 1 92.31 78 THR B O 1
ATOM 1495 N N . LEU B 1 79 ? -7.309 9.297 11.203 1 91.19 79 LEU B N 1
ATOM 1496 C CA . LEU B 1 79 ? -6.07 9.961 10.82 1 91.19 79 LEU B CA 1
ATOM 1497 C C . LEU B 1 79 ? -6.344 11.102 9.844 1 91.19 79 LEU B C 1
ATOM 1499 O O . LEU B 1 79 ? -5.844 12.211 10.023 1 91.19 79 LEU B O 1
ATOM 1503 N N . VAL B 1 80 ? -7.16 10.867 8.859 1 90.75 80 VAL B N 1
ATOM 1504 C CA . VAL B 1 80 ? -7.348 11.844 7.793 1 90.75 80 VAL B CA 1
ATOM 1505 C C . VAL B 1 80 ? -8.281 12.953 8.266 1 90.75 80 VAL B C 1
ATOM 1507 O O . VAL B 1 80 ? -8.32 14.039 7.676 1 90.75 80 VAL B O 1
ATOM 1510 N N . LEU B 1 81 ? -9.055 12.648 9.25 1 90 81 LEU B N 1
ATOM 1511 C CA . LEU B 1 81 ? -9.984 13.641 9.789 1 90 81 LEU B CA 1
ATOM 1512 C C . LEU B 1 81 ? -9.289 14.531 10.812 1 90 81 LEU B C 1
ATOM 1514 O O . LEU B 1 81 ? -9.727 15.664 11.055 1 90 81 LEU B O 1
ATOM 1518 N N . LEU B 1 82 ? -8.344 13.977 11.523 1 78.19 82 LEU B N 1
ATOM 1519 C CA . LEU B 1 82 ? -7.609 14.734 12.531 1 78.19 82 LEU B CA 1
ATOM 1520 C C . LEU B 1 82 ? -6.949 15.961 11.914 1 78.19 82 LEU B C 1
ATOM 1522 O O . LEU B 1 82 ? -6.809 17 12.57 1 78.19 82 LEU B O 1
ATOM 1526 N N . GLN B 1 83 ? -6.363 15.859 10.75 1 63.75 83 GLN B N 1
ATOM 1527 C CA . GLN B 1 83 ? -5.723 17.016 10.133 1 63.75 83 GLN B CA 1
ATOM 1528 C C . GLN B 1 83 ? -6.707 18.172 9.984 1 63.75 83 GLN B C 1
ATOM 1530 O O . GLN B 1 83 ? -6.312 19.344 10.008 1 63.75 83 GLN B O 1
ATOM 1535 N N . THR B 1 84 ? -7.953 17.797 9.688 1 56.22 84 THR B N 1
ATOM 1536 C CA . THR B 1 84 ? -8.938 18.859 9.539 1 56.22 84 THR B CA 1
ATOM 1537 C C . THR B 1 84 ? -9.109 19.609 10.852 1 56.22 84 THR B C 1
ATOM 1539 O O . THR B 1 84 ? -9.32 20.828 10.859 1 56.22 84 THR B O 1
ATOM 1542 N N . ASP B 1 85 ? -9.086 18.734 11.875 1 50.88 85 ASP B N 1
ATOM 1543 C CA . ASP B 1 85 ? -9.352 19.453 13.125 1 50.88 85 ASP B CA 1
ATOM 1544 C C . ASP B 1 85 ? -8.156 20.312 13.531 1 50.88 85 ASP B C 1
ATOM 1546 O O . ASP B 1 85 ? -8.32 21.359 14.148 1 50.88 85 ASP B O 1
ATOM 1550 N N . GLU B 1 86 ? -7.023 19.812 13.227 1 49.5 86 GLU B N 1
ATOM 1551 C CA . GLU B 1 86 ? -5.934 20.719 13.578 1 49.5 86 GLU B CA 1
ATOM 1552 C C . GLU B 1 86 ? -6.02 22.016 12.789 1 49.5 86 GLU B C 1
ATOM 1554 O O . GLU B 1 86 ? -5.695 23.078 13.305 1 49.5 86 GLU B O 1
ATOM 1559 N N . GLU B 1 87 ? -6.332 21.875 11.531 1 47.28 87 GLU B N 1
ATOM 1560 C CA . GLU B 1 87 ? -6.707 23.141 10.906 1 47.28 87 GLU B CA 1
ATOM 1561 C C . GLU B 1 87 ? -7.926 23.75 11.594 1 47.28 87 GLU B C 1
ATOM 1563 O O . GLU B 1 87 ? -7.988 24.969 11.797 1 47.28 87 GLU B O 1
ATOM 1568 N N . MET B 1 88 ? -8.773 22.828 11.922 1 43.38 88 MET B N 1
ATOM 1569 C CA . MET B 1 88 ? -9.859 23.297 12.773 1 43.38 88 MET B CA 1
ATOM 1570 C C . MET B 1 88 ? -9.359 23.578 14.188 1 43.38 88 MET B C 1
ATOM 1572 O O . MET B 1 88 ? -9.82 24.516 14.844 1 43.38 88 MET B O 1
ATOM 1576 N N . LEU B 1 89 ? -8.383 22.625 14.68 1 44.06 89 LEU B N 1
ATOM 1577 C CA . LEU B 1 89 ? -7.816 22.938 15.984 1 44.06 89 LEU B CA 1
ATOM 1578 C C . LEU B 1 89 ? -6.914 24.172 15.906 1 44.06 89 LEU B C 1
ATOM 1580 O O . LEU B 1 89 ? -6.668 24.828 16.922 1 44.06 89 LEU B O 1
ATOM 1584 N N . GLN B 1 90 ? -6.09 24.453 14.93 1 42.72 90 GLN B N 1
ATOM 1585 C CA . GLN B 1 90 ? -5.414 25.75 14.883 1 42.72 90 GLN B CA 1
ATOM 1586 C C . GLN B 1 90 ? -6.418 26.891 14.977 1 42.72 90 GLN B C 1
ATOM 1588 O O . GLN B 1 90 ? -6.113 27.953 15.523 1 42.72 90 GLN B O 1
ATOM 1593 N N . ASP B 1 91 ? -7.52 26.812 14.25 1 40.88 91 ASP B N 1
ATOM 1594 C CA . ASP B 1 91 ? -8.5 27.844 14.57 1 40.88 91 ASP B CA 1
ATOM 1595 C C . ASP B 1 91 ? -9.07 27.641 15.969 1 40.88 91 ASP B C 1
ATOM 1597 O O . ASP B 1 91 ? -9.398 28.609 16.656 1 40.88 91 ASP B O 1
ATOM 1601 N N . PHE B 1 92 ? -9.609 26.422 16.391 1 36.78 92 PHE B N 1
ATOM 1602 C CA . PHE B 1 92 ? -9.898 26.344 17.812 1 36.78 92 PHE B CA 1
ATOM 1603 C C . PHE B 1 92 ? -8.633 26.016 18.594 1 36.78 92 PHE B C 1
ATOM 1605 O O . PHE B 1 92 ? -7.684 25.453 18.047 1 36.78 92 PHE B O 1
ATOM 1612 N N . GLY B 1 93 ? -8.211 26.594 19.828 1 34.84 93 GLY B N 1
ATOM 1613 C CA . GLY B 1 93 ? -7.273 26.469 20.938 1 34.84 93 GLY B CA 1
ATOM 1614 C C . GLY B 1 93 ? -6.914 25.031 21.25 1 34.84 93 GLY B C 1
ATOM 1615 O O . GLY B 1 93 ? -6.434 24.75 22.359 1 34.84 93 GLY B O 1
ATOM 1616 N N . LEU B 1 94 ? -7.172 24.062 20.594 1 34.12 94 LEU B N 1
ATOM 1617 C CA . LEU B 1 94 ? -7.059 22.719 21.156 1 34.12 94 LEU B CA 1
ATOM 1618 C C . LEU B 1 94 ? -5.617 22.422 21.547 1 34.12 94 LEU B C 1
ATOM 1620 O O . LEU B 1 94 ? -4.75 22.281 20.688 1 34.12 94 LEU B O 1
ATOM 1624 N N . THR B 1 95 ? -5.027 22.859 22.766 1 33.59 95 THR B N 1
ATOM 1625 C CA . THR B 1 95 ? -4.254 22.656 23.984 1 33.59 95 THR B CA 1
ATOM 1626 C C . THR B 1 95 ? -4.234 21.172 24.375 1 33.59 95 THR B C 1
ATOM 1628 O O . THR B 1 95 ? -3.342 20.719 25.094 1 33.59 95 THR B O 1
ATOM 1631 N N . PHE B 1 96 ? -5.348 20.375 24.234 1 29.89 96 PHE B N 1
ATOM 1632 C CA . PHE B 1 96 ? -5.332 19.188 25.094 1 29.89 96 PHE B CA 1
ATOM 1633 C C . PHE B 1 96 ? -4.32 18.172 24.594 1 29.89 96 PHE B C 1
ATOM 1635 O O . PHE B 1 96 ? -3.633 17.531 25.391 1 29.89 96 PHE B O 1
ATOM 1642 N N . LEU B 1 97 ? -4.32 17.719 23.422 1 36.38 97 LEU B N 1
ATOM 1643 C CA . LEU B 1 97 ? -3.623 16.453 23.297 1 36.38 97 LEU B CA 1
ATOM 1644 C C . LEU B 1 97 ? -2.111 16.656 23.344 1 36.38 97 LEU B C 1
ATOM 1646 O O . LEU B 1 97 ? -1.348 15.727 23.062 1 36.38 97 LEU B O 1
ATOM 1650 N N . GLN B 1 98 ? -1.64 17.781 23.438 1 35.34 98 GLN B N 1
ATOM 1651 C CA . GLN B 1 98 ? -0.251 17.969 23.859 1 35.34 98 GLN B CA 1
ATOM 1652 C C . GLN B 1 98 ? 0.041 17.234 25.156 1 35.34 98 GLN B C 1
ATOM 1654 O O . GLN B 1 98 ? 1.199 17.109 25.562 1 35.34 98 GLN B O 1
ATOM 1659 N N . ASP B 1 99 ? -0.999 17.016 26.047 1 34.12 99 ASP B N 1
ATOM 1660 C CA . ASP B 1 99 ? -0.688 16.516 27.391 1 34.12 99 ASP B CA 1
ATOM 1661 C C . ASP B 1 99 ? -0.249 15.055 27.328 1 34.12 99 ASP B C 1
ATOM 1663 O O . ASP B 1 99 ? 0.066 14.453 28.359 1 34.12 99 ASP B O 1
ATOM 1667 N N . LEU B 1 100 ? -0.687 14.25 26.391 1 32.62 100 LEU B N 1
ATOM 1668 C CA . LEU B 1 100 ? -0.06 12.945 26.547 1 32.62 100 LEU B CA 1
ATOM 1669 C C . LEU B 1 100 ? 1.425 13.008 26.203 1 32.62 100 LEU B C 1
ATOM 1671 O O . LEU B 1 100 ? 1.919 12.211 25.406 1 32.62 100 LEU B O 1
ATOM 1675 N N . SER B 1 101 ? 2.086 14.055 26.375 1 32.88 101 SER B N 1
ATOM 1676 C CA . SER B 1 101 ? 3.428 14.625 26.453 1 32.88 101 SER B CA 1
ATOM 1677 C C . SER B 1 101 ? 4.387 13.688 27.172 1 32.88 101 SER B C 1
ATOM 1679 O O . SER B 1 101 ? 3.955 12.766 27.875 1 32.88 101 SER B O 1
ATOM 1681 N N . LEU B 1 102 ? 5.656 14.156 27.453 1 27.73 102 LEU B N 1
ATOM 1682 C CA . LEU B 1 102 ? 6.902 13.938 28.172 1 27.73 102 LEU B CA 1
ATOM 1683 C C . LEU B 1 102 ? 6.641 13.781 29.672 1 27.73 102 LEU B C 1
ATOM 1685 O O . LEU B 1 102 ? 7.574 13.789 30.469 1 27.73 102 LEU B O 1
ATOM 1689 N N . ASN B 1 103 ? 5.555 13.195 30.062 1 24.23 103 ASN B N 1
ATOM 1690 C CA . ASN B 1 103 ? 5.801 13.008 31.5 1 24.23 103 ASN B CA 1
ATOM 1691 C C . ASN B 1 103 ? 6.703 11.812 31.766 1 24.23 103 ASN B C 1
ATOM 1693 O O . ASN B 1 103 ? 6.609 10.789 31.062 1 24.23 103 ASN B O 1
#

InterPro domains:
  IPR046508 Protein of unknown function DUF6686 [PF20391] (2-88)